Protein AF-A0A4S3JWS1-F1 (afdb_monomer_lite)

InterPro domains:
  IPR057081 PH domain, N-terminal, fungi [PF23074] (180-306)
  IPR057082 PH domain, C-terminal, fungi [PF23076] (308-347)

Foldseek 3Di:
DPLLVLLVLLQVLLVLLVVLLPLPVVCNVVSVLSSVLSNLLSVLSVLVVVLCPDPVLVVLCVVCVVVVVVLSVVSVVLSVLSVVLSVVCVPPPDDDSVSSVVSVVVQQVVVCVVPVDGPSVVSVVSSVSSVVSSCSSPPPPPPPDDFDPDVLLVLVVDDDDFQFFPQDDDFWDFPADFDPCVVVVCVVVQKDWRDKDDGDPPWRWIKIWIAHPVQLWIKIWIWGDDPPDHTTIHMDTLLQWAWADDRQWIFTWGDDPPDPDTHTGIIGGDGGPSVVVSVLVSSVVSQCRRRVDHHDPRDRPDHPQKDWPDWDWDADPNFIWIWTWIAHNRRRDIDIDIDGCDDPNVD

Structure (mmCIF, N/CA/C/O backbone):
data_AF-A0A4S3JWS1-F1
#
_entry.id   AF-A0A4S3JWS1-F1
#
loop_
_atom_site.group_PDB
_atom_site.id
_atom_site.type_symbol
_atom_site.label_atom_id
_atom_site.label_alt_id
_atom_site.label_comp_id
_atom_site.label_asym_id
_atom_site.label_entity_id
_atom_site.label_seq_id
_atom_site.pdbx_PDB_ins_code
_atom_site.Cartn_x
_atom_site.Cartn_y
_atom_site.Cartn_z
_atom_site.occupancy
_atom_site.B_iso_or_equiv
_atom_site.auth_seq_id
_atom_site.auth_comp_id
_atom_site.auth_asym_id
_atom_site.auth_atom_id
_atom_site.pdbx_PDB_model_num
ATOM 1 N N . MET A 1 1 ? -22.973 10.221 -0.560 1.00 61.53 1 MET A N 1
ATOM 2 C CA . MET A 1 1 ? -22.393 9.531 0.609 1.00 61.53 1 MET A CA 1
ATOM 3 C C . MET A 1 1 ? -23.238 9.886 1.829 1.00 61.53 1 MET A C 1
ATOM 5 O O . MET A 1 1 ? -23.613 11.044 1.936 1.00 61.53 1 MET A O 1
ATOM 9 N N . ALA A 1 2 ? -23.608 8.934 2.691 1.00 84.31 2 ALA A N 1
ATOM 10 C CA . ALA A 1 2 ? -24.549 9.166 3.803 1.00 84.31 2 ALA A CA 1
ATOM 11 C C . ALA A 1 2 ? -23.843 9.567 5.122 1.00 84.31 2 ALA A C 1
ATOM 13 O O . ALA A 1 2 ? -24.044 8.938 6.162 1.00 84.31 2 ALA A O 1
ATOM 14 N N . LEU A 1 3 ? -22.972 10.585 5.073 1.00 90.31 3 LEU A N 1
ATOM 15 C CA . LEU A 1 3 ? -22.238 11.063 6.258 1.00 90.31 3 LEU A CA 1
ATOM 16 C C . LEU A 1 3 ? -23.181 11.688 7.294 1.00 90.31 3 LEU A C 1
ATOM 18 O O . LEU A 1 3 ? -23.024 11.425 8.484 1.00 90.31 3 LEU A O 1
ATOM 22 N N . ARG A 1 4 ? -24.224 12.400 6.841 1.00 92.88 4 ARG A N 1
ATOM 23 C CA . ARG A 1 4 ? -25.262 12.961 7.716 1.00 92.88 4 ARG A CA 1
ATOM 24 C C . ARG A 1 4 ? -25.944 11.925 8.584 1.00 92.88 4 ARG A C 1
ATOM 26 O O . ARG A 1 4 ? -26.015 12.087 9.789 1.00 92.88 4 ARG A O 1
ATOM 33 N N . THR A 1 5 ? -26.376 10.829 7.965 1.00 94.31 5 THR A N 1
ATOM 34 C CA . THR A 1 5 ? -27.031 9.720 8.664 1.00 94.31 5 THR A CA 1
ATOM 35 C C . THR A 1 5 ? -26.118 9.137 9.738 1.00 94.31 5 THR A C 1
ATOM 37 O O . THR A 1 5 ? -26.575 8.803 10.820 1.00 94.31 5 THR A O 1
ATOM 40 N N . SER A 1 6 ? -24.814 9.053 9.467 1.00 95.56 6 SER A N 1
ATOM 41 C CA . SER A 1 6 ? -23.848 8.549 10.453 1.00 95.56 6 SER A CA 1
ATOM 42 C C . SER A 1 6 ? -23.649 9.529 11.612 1.00 95.56 6 SER A C 1
ATOM 44 O O . SER A 1 6 ? -23.470 9.101 12.748 1.00 95.56 6 SER A O 1
ATOM 46 N N . ALA A 1 7 ? -23.709 10.834 11.334 1.00 97.00 7 ALA A N 1
ATOM 47 C CA . ALA A 1 7 ? -23.665 11.871 12.357 1.00 97.00 7 ALA A CA 1
ATOM 48 C C . ALA A 1 7 ? -24.915 11.841 13.248 1.00 97.00 7 ALA A C 1
ATOM 50 O O . ALA A 1 7 ? -24.788 11.870 14.468 1.00 97.00 7 ALA A O 1
ATOM 51 N N . ASP A 1 8 ? -26.098 11.721 12.642 1.00 96.94 8 ASP A N 1
ATOM 52 C CA . ASP A 1 8 ? -27.374 11.638 13.356 1.00 96.94 8 ASP A CA 1
ATOM 53 C C . ASP A 1 8 ? -27.413 10.381 14.251 1.00 96.94 8 ASP A C 1
ATOM 55 O O . ASP A 1 8 ? -27.703 10.482 15.440 1.00 96.94 8 ASP A O 1
ATOM 59 N N . ASN A 1 9 ? -26.966 9.223 13.744 1.00 97.38 9 ASN A N 1
ATOM 60 C CA . ASN A 1 9 ? -26.853 7.999 14.546 1.00 97.38 9 ASN A CA 1
ATOM 61 C C . ASN A 1 9 ? -25.912 8.166 15.756 1.00 97.38 9 ASN A C 1
ATOM 63 O O . ASN A 1 9 ? -26.180 7.633 16.832 1.00 97.38 9 ASN A O 1
ATOM 67 N N . ALA A 1 10 ? -24.796 8.890 15.605 1.00 98.12 10 ALA A N 1
ATOM 68 C CA . ALA A 1 10 ? -23.884 9.151 16.719 1.00 98.12 10 ALA A CA 1
ATOM 69 C C . ALA A 1 10 ? -24.535 10.044 17.795 1.00 98.12 10 ALA A C 1
ATOM 71 O O . ALA A 1 10 ? -24.293 9.840 18.987 1.00 98.12 10 ALA A O 1
ATOM 72 N N . GLU A 1 11 ? -25.377 11.003 17.397 1.00 98.19 11 GLU A N 1
ATOM 73 C CA . GLU A 1 11 ? -26.155 11.841 18.323 1.00 98.19 11 GLU A CA 1
ATOM 74 C C . GLU A 1 11 ? -27.220 11.033 19.066 1.00 98.19 11 GLU A C 1
ATOM 76 O O . GLU A 1 11 ? -27.357 11.189 20.281 1.00 98.19 11 GLU A O 1
ATOM 81 N N . ASP A 1 12 ? -27.907 10.122 18.376 1.00 97.44 12 ASP A N 1
ATOM 82 C CA . ASP A 1 12 ? -28.904 9.239 18.986 1.00 97.44 12 ASP A CA 1
ATOM 83 C C . ASP A 1 12 ? -28.273 8.334 20.057 1.00 97.44 12 ASP A C 1
ATOM 85 O O . ASP A 1 12 ? -28.779 8.234 21.179 1.00 97.44 12 ASP A O 1
ATOM 89 N N . VAL A 1 13 ? -27.105 7.745 19.772 1.00 98.00 13 VAL A N 1
ATOM 90 C CA . VAL A 1 13 ? -26.363 6.945 20.761 1.00 98.00 13 VAL A CA 1
ATOM 91 C C . VAL A 1 13 ? -25.879 7.807 21.935 1.00 98.00 13 VAL A C 1
ATOM 93 O O . VAL A 1 13 ? -25.951 7.379 23.090 1.00 98.00 13 VAL A O 1
ATOM 96 N N . ALA A 1 14 ? -25.443 9.048 21.689 1.00 98.00 14 ALA A N 1
ATOM 97 C CA . ALA A 1 14 ? -25.060 9.981 22.752 1.00 98.00 14 ALA A CA 1
ATOM 98 C C . ALA A 1 14 ? -26.252 10.352 23.660 1.00 98.00 14 ALA A C 1
ATOM 100 O O . ALA A 1 14 ? -26.106 10.470 24.885 1.00 98.00 14 ALA A O 1
ATOM 101 N N . ALA A 1 15 ? -27.446 10.503 23.082 1.00 96.25 15 ALA A N 1
ATOM 102 C CA . ALA A 1 15 ? -28.683 10.696 23.831 1.00 96.25 15 ALA A CA 1
ATOM 103 C C . ALA A 1 15 ? -29.034 9.451 24.666 1.00 96.25 15 ALA A C 1
ATOM 105 O O . ALA A 1 15 ? -29.357 9.588 25.849 1.00 96.25 15 ALA A O 1
ATOM 106 N N . GLY A 1 16 ? -28.866 8.247 24.108 1.00 94.94 16 GLY A N 1
ATOM 107 C CA . GLY A 1 16 ? -29.012 6.980 24.835 1.00 94.94 16 GLY A CA 1
ATOM 108 C C . GLY A 1 16 ? -28.101 6.899 26.064 1.00 94.94 16 GLY A C 1
ATOM 109 O O . GLY A 1 16 ? -28.574 6.676 27.181 1.00 94.94 16 GLY A O 1
ATOM 110 N N . PHE A 1 17 ? -26.810 7.214 25.906 1.00 96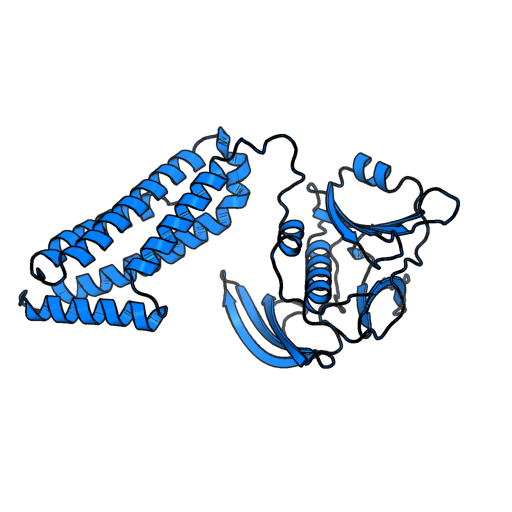.88 17 PHE A N 1
ATOM 111 C CA . PHE A 1 17 ? -25.872 7.273 27.033 1.00 96.88 17 PHE A CA 1
ATOM 112 C C . PHE A 1 17 ? -26.254 8.314 28.090 1.00 96.88 17 PHE A C 1
ATOM 114 O O . PHE A 1 17 ? -25.992 8.105 29.275 1.00 96.88 17 PHE A O 1
ATOM 121 N N . THR A 1 18 ? -26.886 9.424 27.699 1.00 94.44 18 THR A N 1
ATOM 122 C CA . THR A 1 18 ? -27.344 10.447 28.652 1.00 94.44 18 THR A CA 1
ATOM 123 C C . THR A 1 18 ? -28.390 9.875 29.608 1.00 94.44 18 THR A C 1
ATOM 125 O O . THR A 1 18 ? -28.298 10.103 30.814 1.00 94.44 18 THR A O 1
ATOM 128 N N . ILE A 1 19 ? -29.332 9.083 29.089 1.00 91.69 19 ILE A N 1
ATOM 129 C CA . ILE A 1 19 ? -30.350 8.390 29.890 1.00 91.69 19 ILE A CA 1
ATOM 130 C C . ILE A 1 19 ? -29.701 7.271 30.717 1.00 91.69 19 ILE A C 1
ATOM 132 O O . ILE A 1 19 ? -29.974 7.135 31.910 1.00 91.69 19 ILE A O 1
ATOM 136 N N . PHE A 1 20 ? -28.795 6.505 30.105 1.00 91.62 20 PHE A N 1
ATOM 137 C CA . PHE A 1 20 ? -28.094 5.386 30.741 1.00 91.62 20 PHE A CA 1
ATOM 138 C C . PHE A 1 20 ? -27.198 5.808 31.920 1.00 91.62 20 PHE A C 1
ATOM 140 O O . PHE A 1 20 ? -26.987 5.038 32.857 1.00 91.62 20 PHE A O 1
ATOM 147 N N . ARG A 1 21 ? -26.686 7.044 31.900 1.00 94.19 21 ARG A N 1
ATOM 148 C CA . ARG A 1 21 ? -25.806 7.598 32.938 1.00 94.19 21 ARG A CA 1
ATOM 149 C C . ARG A 1 21 ? -26.500 7.808 34.284 1.00 94.19 21 ARG A C 1
ATOM 151 O O . ARG A 1 21 ? -25.868 7.610 35.318 1.00 94.19 21 ARG A O 1
ATOM 158 N N . GLU A 1 22 ? -27.761 8.242 34.282 1.00 90.31 22 GLU A N 1
ATOM 159 C CA . GLU A 1 22 ? -28.505 8.634 35.493 1.00 90.31 22 GLU A CA 1
ATOM 160 C C . GLU A 1 22 ? -28.475 7.572 36.620 1.00 90.31 22 GLU A C 1
ATOM 162 O O . GLU A 1 22 ? -28.159 7.922 37.760 1.00 90.31 22 GLU A O 1
ATOM 167 N N . PRO A 1 23 ? -28.721 6.272 36.357 1.00 90.94 23 PRO A N 1
ATOM 168 C CA . PRO A 1 23 ? -28.653 5.233 37.390 1.00 90.94 23 PRO A CA 1
ATOM 169 C C . PRO A 1 23 ? -27.230 4.814 37.811 1.00 90.94 23 PRO A C 1
ATOM 171 O O . PRO A 1 23 ? -27.101 4.004 38.733 1.00 90.94 23 PRO A O 1
ATOM 174 N N . LEU A 1 24 ? -26.168 5.338 37.182 1.00 92.81 24 LEU A N 1
ATOM 175 C CA . LEU A 1 24 ? -24.774 4.901 37.363 1.00 92.81 24 LEU A CA 1
ATOM 176 C C . LEU A 1 24 ? -23.830 6.051 37.775 1.00 92.81 24 LEU A C 1
ATOM 178 O O . LEU A 1 24 ? -22.886 6.374 37.045 1.00 92.81 24 LEU A O 1
ATOM 182 N N . PRO A 1 25 ? -24.014 6.669 38.960 1.00 92.56 25 PRO A N 1
ATOM 183 C CA . PRO A 1 25 ? -23.176 7.786 39.402 1.00 92.56 25 PRO A CA 1
ATOM 184 C C . PRO A 1 25 ? -21.688 7.418 39.522 1.00 92.56 25 PRO A C 1
ATOM 186 O O . PRO A 1 25 ? -20.829 8.264 39.283 1.00 92.56 25 PRO A O 1
ATOM 189 N N . GLU A 1 26 ? -21.366 6.158 39.832 1.00 93.94 26 GLU A N 1
ATOM 190 C CA . GLU A 1 26 ? -19.991 5.641 39.877 1.00 93.94 26 GLU A CA 1
ATOM 191 C C . GLU A 1 26 ? -19.259 5.674 38.524 1.00 93.94 26 GLU A C 1
ATOM 193 O O . GLU A 1 26 ? -18.031 5.739 38.504 1.00 93.94 26 GLU A O 1
ATOM 198 N N . HIS A 1 27 ? -19.992 5.673 37.407 1.00 95.38 27 HIS A N 1
ATOM 199 C CA . HIS A 1 27 ? -19.443 5.690 36.046 1.00 95.38 27 HIS A CA 1
ATOM 200 C C . HIS A 1 27 ? -19.753 6.996 35.302 1.00 95.38 27 HIS A C 1
ATOM 202 O O . HIS A 1 27 ? -19.422 7.140 34.126 1.00 95.38 27 HIS A O 1
ATOM 208 N N . ALA A 1 28 ? -20.351 7.982 35.981 1.00 93.38 28 ALA A N 1
ATOM 209 C CA . ALA A 1 28 ? -20.867 9.193 35.351 1.00 93.38 28 ALA A CA 1
ATOM 210 C C . ALA A 1 28 ? -19.807 9.972 34.558 1.00 93.38 28 ALA A C 1
ATOM 212 O O . ALA A 1 28 ? -20.106 10.478 33.476 1.00 93.38 28 ALA A O 1
ATOM 213 N N . THR A 1 29 ? -18.573 10.052 35.062 1.00 95.19 29 THR A N 1
ATOM 214 C CA . THR A 1 29 ? -17.463 10.735 34.377 1.00 95.19 29 THR A CA 1
ATOM 215 C C . THR A 1 29 ? -17.075 10.029 33.081 1.00 95.19 29 THR A C 1
ATOM 217 O O . THR A 1 29 ? -16.917 10.685 32.055 1.00 95.19 29 THR A O 1
ATOM 220 N N . GLU A 1 30 ? -16.956 8.700 33.113 1.00 95.88 30 GLU A N 1
ATOM 221 C CA . GLU A 1 30 ? -16.572 7.894 31.950 1.00 95.88 30 GLU A CA 1
ATOM 222 C C . GLU A 1 30 ? -17.652 7.955 30.866 1.00 95.88 30 GLU A C 1
ATOM 224 O O . GLU A 1 30 ? -17.356 8.289 29.720 1.00 95.88 30 GLU A O 1
ATOM 229 N N . ILE A 1 31 ? -18.918 7.765 31.251 1.00 97.25 31 ILE A N 1
ATOM 230 C CA . ILE A 1 31 ? -20.062 7.859 30.334 1.00 97.25 31 ILE A CA 1
ATOM 231 C C . ILE A 1 31 ? -20.179 9.274 29.748 1.00 97.25 31 ILE A C 1
ATOM 233 O O . ILE A 1 31 ? -20.429 9.433 28.557 1.00 97.25 31 ILE A O 1
ATOM 237 N N . THR A 1 32 ? -19.935 10.322 30.543 1.00 97.81 32 THR A N 1
ATOM 238 C CA . THR A 1 32 ? -19.931 11.708 30.035 1.00 97.81 32 THR A CA 1
ATOM 239 C C . THR A 1 32 ? -18.815 11.942 29.013 1.00 97.81 32 THR A C 1
ATOM 241 O O . THR A 1 32 ? -19.029 12.671 28.045 1.00 97.81 32 THR A O 1
ATOM 244 N N . GLY A 1 33 ? -17.654 11.301 29.183 1.00 97.50 33 GLY A N 1
ATOM 245 C CA . GLY A 1 33 ? -16.586 11.306 28.182 1.00 97.50 33 GLY A CA 1
ATOM 246 C C . GLY A 1 33 ? -17.028 10.682 26.856 1.00 97.50 33 GLY A C 1
ATOM 247 O O . GLY A 1 33 ? -16.834 11.288 25.807 1.00 97.50 33 GLY A O 1
ATOM 248 N N . LEU A 1 34 ? -17.704 9.528 26.904 1.00 98.12 34 LEU A N 1
ATOM 249 C CA . LEU A 1 34 ? -18.250 8.874 25.706 1.00 98.12 34 LEU A CA 1
ATOM 250 C C . LEU A 1 34 ? -19.287 9.749 24.987 1.00 98.12 34 LEU A C 1
ATOM 252 O O . LEU A 1 34 ? -19.231 9.890 23.768 1.00 98.12 34 LEU A O 1
ATOM 256 N N . ILE A 1 35 ? -20.193 10.385 25.739 1.00 98.31 35 ILE A N 1
ATOM 257 C CA . ILE A 1 35 ? -21.192 11.321 25.195 1.00 98.31 35 ILE A CA 1
ATOM 258 C C . ILE A 1 35 ? -20.501 12.472 24.450 1.00 98.31 35 ILE A C 1
ATOM 260 O O . ILE A 1 35 ? -20.870 12.790 23.319 1.00 98.31 35 ILE A O 1
ATOM 264 N N . ALA A 1 36 ? -19.492 13.095 25.066 1.00 97.88 36 ALA A N 1
ATOM 265 C CA . ALA A 1 36 ? -18.753 14.194 24.449 1.00 97.88 36 ALA A CA 1
ATOM 266 C C . ALA A 1 36 ? -18.036 13.752 23.163 1.00 97.88 36 ALA A C 1
ATOM 268 O O . ALA A 1 36 ? -18.049 14.475 22.163 1.00 97.88 36 ALA A O 1
ATOM 269 N N . ASP A 1 37 ? -17.457 12.553 23.170 1.00 97.88 37 ASP A N 1
ATOM 270 C CA . ASP A 1 37 ? -16.755 11.998 22.019 1.00 97.88 37 ASP A CA 1
ATOM 271 C C . ASP A 1 37 ? -17.699 11.713 20.847 1.00 97.88 37 ASP A C 1
ATOM 273 O O . ASP A 1 37 ? -17.373 12.068 19.714 1.00 97.88 37 ASP A O 1
ATOM 277 N N . LEU A 1 38 ? -18.890 11.169 21.107 1.00 98.50 38 LEU A N 1
ATOM 278 C CA . LEU A 1 38 ? -19.913 10.930 20.085 1.00 98.50 38 LEU A CA 1
ATOM 279 C C . LEU A 1 38 ? -20.425 12.232 19.450 1.00 98.50 38 LEU A C 1
ATOM 281 O O . LEU A 1 38 ? -20.504 12.326 18.225 1.00 98.50 38 LEU A O 1
ATOM 285 N N . TYR A 1 39 ? -20.688 13.275 20.246 1.00 98.31 39 TYR A N 1
ATOM 286 C CA . TYR A 1 39 ? -21.053 14.590 19.699 1.00 98.31 39 TYR A CA 1
ATOM 287 C C . TYR A 1 39 ? -19.911 15.231 18.900 1.00 98.31 39 TYR A C 1
ATOM 289 O O . TYR A 1 39 ? -20.153 15.887 17.881 1.00 98.31 39 TYR A O 1
ATOM 297 N N . SER A 1 40 ? -18.660 15.027 19.325 1.00 97.81 40 SER A N 1
ATOM 298 C CA . SER A 1 40 ? -17.493 15.465 18.557 1.00 97.81 40 SER A CA 1
ATOM 299 C C . SER A 1 40 ? -17.415 14.743 17.210 1.00 97.81 40 SER A C 1
ATOM 301 O O . SER A 1 40 ? -17.183 15.399 16.197 1.00 97.81 40 SER A O 1
ATOM 303 N N . ILE A 1 41 ? -17.644 13.427 17.182 1.00 98.12 41 ILE A N 1
ATOM 304 C CA . ILE A 1 41 ? -17.683 12.621 15.953 1.00 98.12 41 ILE A CA 1
ATOM 305 C C . ILE A 1 41 ? -18.799 13.107 15.023 1.00 98.12 41 ILE A C 1
ATOM 307 O O . ILE A 1 41 ? -18.528 13.372 13.852 1.00 98.12 41 ILE A O 1
ATOM 311 N N . SER A 1 42 ? -20.021 13.304 15.537 1.00 98.12 42 SER A N 1
ATOM 312 C CA . SER A 1 42 ? -21.135 13.874 14.762 1.00 98.12 42 SER A CA 1
ATOM 313 C C . SER A 1 42 ? -20.752 15.215 14.131 1.00 98.12 42 SER A C 1
ATOM 315 O O . SER A 1 42 ? -20.937 15.435 12.932 1.00 98.12 42 SER A O 1
ATOM 317 N N . THR A 1 43 ? -20.141 16.101 14.921 1.00 97.75 43 THR A N 1
ATOM 318 C CA . THR A 1 43 ? -19.711 17.420 14.446 1.00 97.75 43 THR A CA 1
ATOM 319 C C . THR A 1 43 ? -18.682 17.306 13.317 1.00 97.75 43 THR A C 1
ATOM 321 O O . THR A 1 43 ? -18.807 18.009 12.314 1.00 97.75 43 THR A O 1
ATOM 324 N N . SER A 1 44 ? -17.686 16.423 13.444 1.00 96.69 44 SER A N 1
ATOM 325 C CA . SER A 1 44 ? -16.688 16.191 12.391 1.00 96.69 44 SER A CA 1
ATOM 326 C C . SER A 1 44 ? -17.312 15.592 11.125 1.00 96.69 44 SER A C 1
ATOM 328 O O . SER A 1 44 ? -17.009 16.045 10.025 1.00 96.69 44 SER A O 1
ATOM 330 N N . LEU A 1 45 ? -18.248 14.646 11.251 1.00 97.00 45 LEU A N 1
ATOM 331 C CA . LEU A 1 45 ? -18.959 14.061 10.107 1.00 97.00 45 LEU A CA 1
ATOM 332 C C . LEU A 1 45 ? -19.800 15.095 9.345 1.00 97.00 45 LEU A C 1
ATOM 334 O O . LEU A 1 45 ? -19.760 15.121 8.115 1.00 97.00 45 LEU A O 1
ATOM 338 N N . LYS A 1 46 ? -20.510 15.981 10.057 1.00 95.69 46 LYS A N 1
ATOM 339 C CA . LYS A 1 46 ? -21.279 17.085 9.451 1.00 95.69 46 LYS A CA 1
ATOM 340 C C . LYS A 1 46 ? -20.360 18.056 8.698 1.00 95.69 46 LYS A C 1
ATOM 342 O O . LYS A 1 46 ? -20.653 18.426 7.565 1.00 95.69 46 LYS A O 1
ATOM 347 N N . LYS A 1 47 ? -19.202 18.404 9.273 1.00 93.75 47 LYS A N 1
ATOM 348 C CA . LYS A 1 47 ? -18.191 19.233 8.589 1.00 93.75 47 LYS A CA 1
ATOM 349 C C . LYS A 1 47 ? -17.631 18.561 7.336 1.00 93.75 47 LYS A C 1
ATOM 351 O O . LYS A 1 47 ? -17.488 19.219 6.310 1.00 93.75 47 LYS A O 1
ATOM 356 N N . LEU A 1 48 ? -17.298 17.272 7.414 1.00 92.25 48 LEU A N 1
ATOM 357 C CA . LEU A 1 48 ? -16.803 16.509 6.268 1.00 92.25 48 LEU A CA 1
ATOM 358 C C . LEU A 1 48 ? -17.849 16.458 5.154 1.00 92.25 48 LEU A C 1
ATOM 360 O O . LEU A 1 48 ? -17.506 16.665 3.995 1.00 92.25 48 LEU A O 1
ATOM 364 N N . GLU A 1 49 ? -19.126 16.268 5.487 1.00 92.38 49 GLU A N 1
ATOM 365 C CA . GLU A 1 49 ? -20.212 16.337 4.509 1.00 92.38 49 GLU A CA 1
ATOM 366 C C . GLU A 1 49 ? -20.253 17.693 3.792 1.00 92.38 49 GLU A C 1
ATOM 368 O O . GLU A 1 49 ? -20.279 17.731 2.558 1.00 92.38 49 GLU A O 1
ATOM 373 N N . ASP A 1 50 ? -20.183 18.799 4.535 1.00 90.62 50 ASP A N 1
ATOM 374 C CA . ASP A 1 50 ? -20.132 20.143 3.955 1.00 90.62 50 ASP A CA 1
ATOM 375 C C . ASP A 1 50 ? -18.918 20.313 3.021 1.00 90.62 50 ASP A C 1
ATOM 377 O O . ASP A 1 50 ? -19.064 20.816 1.902 1.00 90.62 50 ASP A O 1
ATOM 381 N N . LEU A 1 51 ? -17.739 19.819 3.423 1.00 88.12 51 LEU A N 1
ATOM 382 C CA . LEU A 1 51 ? -16.521 19.842 2.602 1.00 88.12 51 LEU A CA 1
ATOM 383 C C . LEU A 1 51 ? -16.661 19.007 1.325 1.00 88.12 51 LEU A C 1
ATOM 385 O O . LEU A 1 51 ? -16.252 19.458 0.256 1.00 88.12 51 LEU A O 1
ATOM 389 N N . THR A 1 52 ? -17.261 17.815 1.404 1.00 85.69 52 THR A N 1
ATOM 390 C CA . THR A 1 52 ? -17.466 16.952 0.226 1.00 85.69 52 THR A CA 1
ATOM 391 C C . THR A 1 52 ? -18.451 17.551 -0.783 1.00 85.69 52 THR A C 1
ATOM 393 O O . THR A 1 52 ? -18.342 17.302 -1.988 1.00 85.69 52 THR A O 1
ATOM 396 N N . ASN A 1 53 ? -19.402 18.363 -0.312 1.00 85.19 53 ASN A N 1
ATOM 397 C CA . ASN A 1 53 ? -20.378 19.046 -1.157 1.00 85.19 53 ASN A CA 1
ATOM 398 C C . ASN A 1 53 ? -19.822 20.329 -1.795 1.00 85.19 53 ASN A C 1
ATOM 400 O O . ASN A 1 53 ? -20.315 20.762 -2.847 1.00 85.19 53 ASN A O 1
ATOM 404 N N . ASP A 1 54 ? -18.781 20.922 -1.209 1.00 82.00 54 ASP A N 1
ATOM 405 C CA . ASP A 1 54 ? -18.118 22.100 -1.752 1.00 82.00 54 ASP A CA 1
ATOM 406 C C . ASP A 1 54 ? -17.303 21.747 -3.011 1.00 82.00 54 ASP A C 1
ATOM 408 O O . ASP A 1 54 ? -16.469 20.839 -3.060 1.00 82.00 54 ASP A O 1
ATOM 412 N N . ARG A 1 55 ? -17.535 22.516 -4.081 1.00 74.88 55 ARG A N 1
ATOM 413 C CA . ARG A 1 55 ? -16.850 22.357 -5.371 1.00 74.88 55 ARG A CA 1
ATOM 414 C C . ARG A 1 55 ? -15.337 22.520 -5.254 1.00 74.88 55 ARG A C 1
ATOM 416 O O . ARG A 1 55 ? -14.618 21.958 -6.077 1.00 74.88 55 ARG A O 1
ATOM 423 N N . LYS A 1 56 ? -14.874 23.280 -4.264 1.00 72.19 56 LYS A N 1
ATOM 424 C CA . LYS A 1 56 ? -13.471 23.623 -4.031 1.00 72.19 56 LYS A CA 1
ATOM 425 C C . LYS A 1 56 ? -12.605 22.422 -3.626 1.00 72.19 56 LYS A C 1
ATOM 427 O O . LYS A 1 56 ? -11.425 22.406 -3.965 1.00 72.19 56 LYS A O 1
ATOM 432 N N . TYR A 1 57 ? -13.190 21.418 -2.970 1.00 72.81 57 TYR A N 1
ATOM 433 C CA . TYR A 1 57 ? -12.470 20.267 -2.402 1.00 72.81 57 TYR A CA 1
ATOM 434 C C . TYR A 1 57 ? -12.709 18.956 -3.169 1.00 72.81 57 TYR A C 1
ATOM 436 O O . TYR A 1 57 ? -12.212 17.896 -2.794 1.00 72.81 57 TYR A O 1
ATOM 444 N N . ARG A 1 58 ? -13.417 19.017 -4.307 1.00 68.44 58 ARG A N 1
ATOM 445 C CA . ARG A 1 58 ? -13.744 17.844 -5.139 1.00 68.44 58 ARG A CA 1
ATOM 446 C C . ARG A 1 58 ? -12.536 17.077 -5.670 1.00 68.44 58 ARG A C 1
ATOM 448 O O . ARG A 1 58 ? -12.679 15.901 -5.976 1.00 68.44 58 ARG A O 1
ATOM 455 N N . HIS A 1 59 ? -11.385 17.728 -5.816 1.00 69.81 59 HIS A N 1
ATOM 456 C CA . HIS A 1 59 ? -10.180 17.066 -6.315 1.00 69.81 59 HIS A CA 1
ATOM 457 C C . HIS A 1 59 ? -9.605 16.077 -5.288 1.00 69.81 59 HIS A C 1
ATOM 459 O O . HIS A 1 59 ? -9.246 14.965 -5.658 1.00 69.81 59 HIS A O 1
ATOM 465 N N . ASN A 1 60 ? -9.636 16.431 -3.998 1.00 73.38 60 ASN A N 1
ATOM 466 C CA . ASN A 1 60 ? -9.161 15.568 -2.909 1.00 73.38 60 ASN A CA 1
ATOM 467 C C . ASN A 1 60 ? -10.215 14.526 -2.499 1.00 73.38 60 ASN A C 1
ATOM 469 O O . ASN A 1 60 ? -9.887 13.520 -1.876 1.00 73.38 60 ASN A O 1
ATOM 473 N N . LEU A 1 61 ? -11.482 14.726 -2.888 1.00 79.88 61 LEU A N 1
ATOM 474 C CA . LEU A 1 61 ? -12.571 13.800 -2.578 1.00 79.88 61 LEU A CA 1
ATOM 475 C C . LEU A 1 61 ? -12.321 12.390 -3.125 1.00 79.88 61 LEU A C 1
ATOM 477 O O . LEU A 1 61 ? -12.668 11.426 -2.457 1.00 79.88 61 LEU A O 1
ATOM 481 N N . ALA A 1 62 ? -11.725 12.257 -4.314 1.00 76.75 62 ALA A N 1
ATOM 482 C CA . ALA A 1 62 ? -11.434 10.943 -4.889 1.00 76.75 62 ALA A CA 1
ATOM 483 C C . ALA A 1 62 ? -10.432 10.150 -4.032 1.00 76.75 62 ALA A C 1
ATOM 485 O O . ALA A 1 62 ? -10.624 8.953 -3.835 1.00 76.75 62 ALA A O 1
ATOM 486 N N . ALA A 1 63 ? -9.418 10.828 -3.487 1.00 77.00 63 ALA A N 1
ATOM 487 C CA . ALA A 1 63 ? -8.420 10.228 -2.605 1.00 77.00 63 ALA A CA 1
ATOM 488 C C . ALA A 1 63 ? -8.995 9.905 -1.217 1.00 77.00 63 ALA A C 1
ATOM 490 O O . ALA A 1 63 ? -8.726 8.838 -0.684 1.00 77.00 63 ALA A O 1
ATOM 491 N N . ALA A 1 64 ? -9.835 10.786 -0.666 1.00 83.25 64 ALA A N 1
ATOM 492 C CA . ALA A 1 64 ? -10.446 10.597 0.651 1.00 83.25 64 ALA A CA 1
ATOM 493 C C . ALA A 1 64 ? -11.636 9.616 0.650 1.00 83.25 64 ALA A C 1
ATOM 495 O O . ALA A 1 64 ? -12.082 9.185 1.711 1.00 83.25 64 ALA A O 1
ATOM 496 N N . HIS A 1 65 ? -12.204 9.280 -0.515 1.00 84.38 65 HIS A N 1
ATOM 497 C CA . HIS A 1 65 ? -13.431 8.481 -0.600 1.00 84.38 65 HIS A CA 1
ATOM 498 C C . HIS A 1 65 ? -13.319 7.086 0.044 1.00 84.38 65 HIS A C 1
ATOM 500 O O . HIS A 1 65 ? -14.245 6.723 0.772 1.00 84.38 65 HIS A O 1
ATOM 506 N N . PRO A 1 66 ? -12.259 6.283 -0.193 1.00 83.44 66 PRO A N 1
ATOM 507 C CA . PRO A 1 66 ? -12.125 4.969 0.440 1.00 83.44 66 PRO A CA 1
ATOM 508 C C . PRO A 1 66 ? -12.080 5.073 1.967 1.00 83.44 66 PRO A C 1
ATOM 510 O O . PRO A 1 66 ? -12.808 4.362 2.656 1.00 83.44 66 PRO A O 1
ATOM 513 N N . ASP A 1 67 ? -11.314 6.031 2.484 1.00 87.12 67 ASP A N 1
ATOM 514 C CA . ASP A 1 67 ? -11.159 6.253 3.920 1.00 87.12 67 ASP A CA 1
ATOM 515 C C . ASP A 1 67 ? -12.458 6.757 4.571 1.00 87.12 67 ASP A C 1
ATOM 517 O O . ASP A 1 67 ? -12.820 6.333 5.671 1.00 87.12 67 ASP A O 1
ATOM 521 N N . LEU A 1 68 ? -13.222 7.603 3.869 1.00 90.38 68 LEU A N 1
ATOM 522 C CA . LEU A 1 68 ? -14.552 8.039 4.303 1.00 90.38 68 LEU A CA 1
ATOM 523 C C . LEU A 1 68 ? -15.549 6.872 4.382 1.00 90.38 68 LEU A C 1
ATOM 525 O O . LEU A 1 68 ? -16.352 6.809 5.315 1.00 90.38 68 LEU A O 1
ATOM 529 N N . GLU A 1 69 ? -15.518 5.941 3.428 1.00 90.44 69 GLU A N 1
ATOM 530 C CA . GLU A 1 69 ? -16.363 4.741 3.473 1.00 90.44 69 GLU A CA 1
ATOM 531 C C . GLU A 1 69 ? -15.927 3.774 4.582 1.00 90.44 69 GLU A C 1
ATOM 533 O O . GLU A 1 69 ? -16.789 3.215 5.272 1.00 90.44 69 GLU A O 1
ATOM 538 N N . LEU A 1 70 ? -14.617 3.631 4.804 1.00 89.00 70 LEU A N 1
ATOM 539 C CA . LEU A 1 70 ? -14.046 2.812 5.872 1.00 89.00 70 LEU A CA 1
ATOM 540 C C . LEU A 1 70 ? -14.514 3.295 7.248 1.00 89.00 70 LEU A C 1
ATOM 542 O O . LEU A 1 70 ? -15.098 2.521 8.012 1.00 89.00 70 LEU A O 1
ATOM 546 N N . VAL A 1 71 ? -14.323 4.585 7.554 1.00 92.62 71 VAL A N 1
ATOM 547 C CA . VAL A 1 71 ? -14.733 5.139 8.853 1.00 92.62 71 VAL A CA 1
ATOM 548 C C . VAL A 1 71 ? -16.245 5.097 9.027 1.00 92.62 71 VAL A C 1
ATOM 550 O O . VAL A 1 71 ? -16.713 4.763 10.112 1.00 92.62 71 VAL A O 1
ATOM 553 N N . ARG A 1 72 ? -17.025 5.351 7.965 1.00 93.62 72 ARG A N 1
ATOM 554 C CA . ARG A 1 72 ? -18.490 5.264 8.027 1.00 93.62 72 ARG A CA 1
ATOM 555 C C . ARG A 1 72 ? -18.946 3.860 8.406 1.00 93.62 72 ARG A C 1
ATOM 557 O O . ARG A 1 72 ? -19.823 3.699 9.250 1.00 93.62 72 ARG A O 1
ATOM 564 N N . THR A 1 73 ? -18.364 2.856 7.764 1.00 92.44 73 THR A N 1
ATOM 565 C CA . THR A 1 73 ? -18.741 1.455 7.952 1.00 92.44 73 THR A CA 1
ATOM 566 C C . THR A 1 73 ? -18.319 0.961 9.333 1.00 92.44 73 THR A C 1
ATOM 568 O O . THR A 1 73 ? -19.138 0.402 10.055 1.00 92.44 73 THR A O 1
ATOM 571 N N . SER A 1 74 ? -17.082 1.246 9.747 1.00 94.06 74 SER A N 1
ATOM 572 C CA . SER A 1 74 ? -16.582 0.867 11.072 1.00 94.06 74 SER A CA 1
ATOM 573 C C . SER A 1 74 ? -17.347 1.555 12.209 1.00 94.06 74 SER A C 1
ATOM 575 O O . SER A 1 74 ? -17.731 0.898 13.178 1.00 94.06 74 SER A O 1
ATOM 577 N N . LEU A 1 75 ? -17.623 2.859 12.078 1.00 96.81 75 LEU A N 1
ATOM 578 C CA . LEU A 1 75 ? -18.408 3.597 13.067 1.00 96.81 75 LEU A CA 1
ATOM 579 C C . LEU A 1 75 ? -19.825 3.035 13.167 1.00 96.81 75 LEU A C 1
ATOM 581 O O . LEU A 1 75 ? -20.321 2.864 14.275 1.00 96.81 75 LEU A O 1
ATOM 585 N N . LYS A 1 76 ? -20.458 2.718 12.031 1.00 95.75 76 LYS A N 1
ATOM 586 C CA . LYS A 1 76 ? -21.798 2.129 12.009 1.00 95.75 76 LYS A CA 1
ATOM 587 C C . LYS A 1 76 ? -21.865 0.862 12.867 1.00 95.75 76 LYS A C 1
ATOM 589 O O . LYS A 1 76 ? -22.738 0.803 13.722 1.00 95.75 76 LYS A O 1
ATOM 594 N N . TYR A 1 77 ? -20.942 -0.085 12.680 1.00 94.44 77 TYR A N 1
ATOM 595 C CA . TYR A 1 77 ? -20.910 -1.313 13.483 1.00 94.44 77 TYR A CA 1
ATOM 596 C C . TYR A 1 77 ? -20.794 -1.014 14.979 1.00 94.44 77 TYR A C 1
ATOM 598 O O . TYR A 1 77 ? -21.613 -1.478 15.757 1.00 94.44 77 TYR A O 1
ATOM 606 N N . THR A 1 78 ? -19.873 -0.125 15.365 1.00 96.19 78 THR A N 1
ATOM 607 C CA . THR A 1 78 ? -19.712 0.255 16.779 1.00 96.19 78 THR A CA 1
ATOM 608 C C . THR A 1 78 ? -20.978 0.886 17.367 1.00 96.19 78 THR A C 1
ATOM 610 O O . THR A 1 78 ? -21.293 0.652 18.531 1.00 96.19 78 THR A O 1
ATOM 613 N N . LEU A 1 79 ? -21.697 1.713 16.601 1.00 97.56 79 LEU A N 1
ATOM 614 C CA . LEU A 1 79 ? -22.948 2.317 17.065 1.00 97.56 79 LEU A CA 1
ATOM 615 C C . LEU A 1 79 ? -24.074 1.280 17.169 1.00 97.56 79 LEU A C 1
ATOM 617 O O . LEU A 1 79 ? -24.822 1.326 18.141 1.00 97.56 79 LEU A O 1
ATOM 621 N N . GLU A 1 80 ? -24.181 0.357 16.209 1.00 95.00 80 GLU A N 1
ATOM 622 C CA . GLU A 1 80 ? -25.147 -0.751 16.245 1.00 95.00 80 GLU A CA 1
ATOM 623 C C . GLU A 1 80 ? -24.898 -1.658 17.460 1.00 95.00 80 GLU A C 1
ATOM 625 O O . GLU A 1 80 ? -25.833 -1.893 18.220 1.00 95.00 80 GLU A O 1
ATOM 630 N N . ASP A 1 81 ? -23.642 -2.028 17.738 1.00 94.81 81 ASP A N 1
ATOM 631 C CA . ASP A 1 81 ? -23.286 -2.823 18.921 1.00 94.81 81 ASP A CA 1
ATOM 632 C C . ASP A 1 81 ? -23.750 -2.142 20.221 1.00 94.81 81 ASP A C 1
ATOM 634 O O . ASP A 1 81 ? -24.309 -2.783 21.107 1.00 94.81 81 ASP A O 1
ATOM 638 N N . ILE A 1 82 ? -23.561 -0.821 20.347 1.00 96.25 82 ILE A N 1
ATOM 639 C CA . ILE A 1 82 ? -24.015 -0.064 21.528 1.00 96.25 82 ILE A CA 1
ATOM 640 C C . ILE A 1 82 ? -25.544 -0.063 21.633 1.00 96.25 82 ILE A C 1
ATOM 642 O O . ILE A 1 82 ? -26.086 -0.204 22.732 1.00 96.25 82 ILE A O 1
ATOM 646 N N . VAL A 1 83 ? -26.238 0.129 20.509 1.00 94.38 83 VAL A N 1
ATOM 647 C CA . VAL A 1 83 ? -27.705 0.138 20.468 1.00 94.38 83 VAL A CA 1
ATOM 648 C C . VAL A 1 83 ? -28.266 -1.220 20.877 1.00 94.38 83 VAL A C 1
ATOM 650 O O . VAL A 1 83 ? -29.240 -1.242 21.626 1.00 94.38 83 VAL A O 1
ATOM 653 N N . ASP A 1 84 ? -27.636 -2.325 20.483 1.00 92.69 84 ASP A N 1
ATOM 654 C CA . ASP A 1 84 ? -28.060 -3.672 20.876 1.00 92.69 84 ASP A CA 1
ATOM 655 C C . ASP A 1 84 ? -28.017 -3.853 22.406 1.00 92.69 84 ASP A C 1
ATOM 657 O O . ASP A 1 84 ? -28.992 -4.315 23.005 1.00 92.69 84 ASP A O 1
ATOM 661 N N . PHE A 1 85 ? -26.962 -3.367 23.079 1.00 92.31 85 PHE A N 1
ATOM 662 C CA . PHE A 1 85 ? -26.913 -3.357 24.552 1.00 92.31 85 PHE A CA 1
ATOM 663 C C . PHE A 1 85 ? -28.025 -2.507 25.181 1.00 92.31 85 PHE A C 1
ATOM 665 O O . PHE A 1 85 ? -28.526 -2.842 26.258 1.00 92.31 85 PHE A O 1
ATOM 672 N N . PHE A 1 86 ? -28.410 -1.395 24.550 1.00 89.94 86 PHE A N 1
ATOM 673 C CA . PHE A 1 86 ? -29.516 -0.568 25.036 1.00 89.94 86 PHE A CA 1
ATOM 674 C C . PHE A 1 86 ? -30.888 -1.201 24.774 1.00 89.94 86 PHE A C 1
ATOM 676 O O . PHE A 1 86 ? -31.757 -1.105 25.638 1.00 89.94 86 PHE A O 1
ATOM 683 N N . GLY A 1 87 ? -31.083 -1.887 23.647 1.00 84.38 87 GLY A N 1
ATOM 684 C CA . GLY A 1 87 ? -32.318 -2.615 23.342 1.00 84.38 87 GLY A CA 1
ATOM 685 C C . GLY A 1 87 ? -32.591 -3.736 24.349 1.00 84.38 87 GLY A C 1
ATOM 686 O O . GLY A 1 87 ? -33.695 -3.838 24.888 1.00 84.38 87 GLY A O 1
ATOM 687 N N . ASP A 1 88 ? -31.553 -4.493 24.709 1.00 79.62 88 ASP A N 1
ATOM 688 C CA . ASP A 1 88 ? -31.620 -5.562 25.714 1.00 79.62 88 ASP A CA 1
ATOM 689 C C . ASP A 1 88 ? -32.059 -5.071 27.110 1.00 79.62 88 ASP A C 1
ATOM 691 O O . ASP A 1 88 ? -32.617 -5.840 27.905 1.00 79.62 88 ASP A O 1
ATOM 695 N N . LEU A 1 89 ? -31.821 -3.793 27.434 1.00 79.19 89 LEU A N 1
ATOM 696 C CA . LEU A 1 89 ? -32.275 -3.175 28.685 1.00 79.19 89 LEU A CA 1
ATOM 697 C C . LEU A 1 89 ? -33.782 -2.924 28.696 1.00 79.19 89 LEU A C 1
ATOM 699 O O . LEU A 1 89 ? -34.412 -3.095 29.741 1.00 79.19 89 LEU A O 1
ATOM 703 N N . GLU A 1 90 ? -34.358 -2.504 27.569 1.00 70.00 90 GLU A N 1
ATOM 704 C CA . GLU A 1 90 ? -35.779 -2.156 27.474 1.00 70.00 90 GLU A CA 1
ATOM 705 C C . GLU A 1 90 ? -36.683 -3.397 27.558 1.00 70.00 90 GLU A C 1
ATOM 707 O O . GLU A 1 90 ? -37.786 -3.331 28.109 1.00 70.00 90 GLU A O 1
ATOM 712 N N . GLU A 1 91 ? -36.205 -4.555 27.090 1.00 68.12 91 GLU A N 1
ATOM 713 C CA . GLU A 1 91 ? -36.954 -5.818 27.130 1.00 68.12 91 GLU A CA 1
ATOM 714 C C . GLU A 1 91 ? -37.019 -6.457 28.533 1.00 68.12 91 GLU A C 1
ATOM 716 O O . GLU A 1 91 ? -37.962 -7.190 28.866 1.00 68.12 91 GLU A O 1
ATOM 721 N N . ARG A 1 92 ? -36.044 -6.171 29.407 1.00 66.81 92 ARG A N 1
ATOM 722 C CA . ARG A 1 92 ? -35.970 -6.739 30.763 1.00 66.81 92 ARG A CA 1
ATOM 723 C C . ARG A 1 92 ? -36.866 -5.936 31.720 1.00 66.81 92 ARG A C 1
ATOM 725 O O . ARG A 1 92 ? -36.569 -4.805 32.082 1.00 66.81 92 ARG A O 1
ATOM 732 N N . ARG A 1 93 ? -37.984 -6.530 32.171 1.00 52.47 93 ARG A N 1
ATOM 733 C CA . ARG A 1 93 ? -38.974 -5.919 33.095 1.00 52.47 93 ARG A CA 1
ATOM 734 C C . ARG A 1 93 ? -38.339 -5.199 34.304 1.00 52.47 93 ARG A C 1
ATOM 736 O O . ARG A 1 93 ? -38.054 -5.829 35.319 1.00 52.47 93 ARG A O 1
ATOM 743 N N . GLY A 1 94 ? -38.305 -3.867 34.231 1.00 57.59 94 GLY A N 1
ATOM 744 C CA . GLY A 1 94 ? -38.114 -2.938 35.350 1.00 57.59 94 GLY A CA 1
ATOM 745 C C . GLY A 1 94 ? -36.658 -2.479 35.544 1.00 57.59 94 GLY A C 1
ATOM 746 O O . GLY A 1 94 ? -35.804 -3.319 35.826 1.00 57.59 94 GLY A O 1
ATOM 747 N N . PRO A 1 95 ? -36.363 -1.162 35.478 1.00 62.31 95 PRO A N 1
ATOM 748 C CA . PRO A 1 95 ? -35.006 -0.635 35.586 1.00 62.31 95 PRO A CA 1
ATOM 749 C C . PRO A 1 95 ? -34.518 -0.695 37.040 1.00 62.31 95 PRO A C 1
ATOM 751 O O . PRO A 1 95 ? -34.620 0.275 37.792 1.00 62.31 95 PRO A O 1
ATOM 754 N N . SER A 1 96 ? -34.003 -1.847 37.473 1.00 76.88 96 SER A N 1
ATOM 755 C CA . SER A 1 96 ? -33.204 -1.889 38.696 1.00 76.88 96 SER A CA 1
ATOM 756 C C . SER A 1 96 ? -31.810 -1.351 38.377 1.00 76.88 9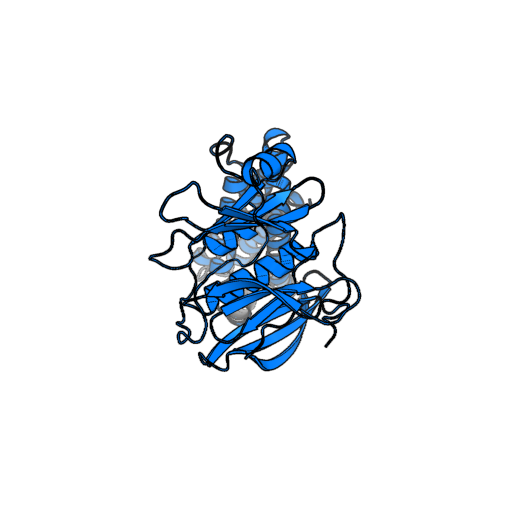6 SER A C 1
ATOM 758 O O . SER A 1 96 ? -31.242 -1.638 37.322 1.00 76.88 96 SER A O 1
ATOM 760 N N . ARG A 1 97 ? -31.236 -0.572 39.297 1.00 84.50 97 ARG A N 1
ATOM 761 C CA . ARG A 1 97 ? -29.856 -0.073 39.186 1.00 84.50 97 ARG A CA 1
ATOM 762 C C . ARG A 1 97 ? -28.854 -1.200 38.892 1.00 84.50 97 ARG A C 1
ATOM 764 O O . ARG A 1 97 ? -27.874 -0.978 38.186 1.00 84.50 97 ARG A O 1
ATOM 771 N N . ASP A 1 98 ? -29.123 -2.408 39.387 1.00 86.06 98 ASP A N 1
ATOM 772 C CA . ASP A 1 98 ? -28.276 -3.573 39.145 1.00 86.06 98 ASP A CA 1
ATOM 773 C C . ASP A 1 98 ? -28.268 -3.984 37.668 1.00 86.06 98 ASP A C 1
ATOM 775 O O . ASP A 1 98 ? -27.214 -4.354 37.163 1.00 86.06 98 ASP A O 1
ATOM 779 N N . VAL A 1 99 ? -29.390 -3.872 36.948 1.00 87.88 99 VAL A N 1
ATOM 780 C CA . VAL A 1 99 ? -29.461 -4.212 35.514 1.00 87.88 99 VAL A CA 1
ATOM 781 C C . VAL A 1 99 ? -28.609 -3.253 34.675 1.00 87.88 99 VAL A C 1
ATOM 783 O O . VAL A 1 99 ? -27.846 -3.706 33.822 1.00 87.88 99 VAL A O 1
ATOM 786 N N . TYR A 1 100 ? -28.656 -1.947 34.966 1.00 90.81 100 TYR A N 1
ATOM 787 C CA . TYR A 1 100 ? -27.788 -0.954 34.312 1.00 90.81 100 TYR A CA 1
ATOM 788 C C . TYR A 1 100 ? -26.316 -1.234 34.594 1.00 90.81 100 TYR A C 1
ATOM 790 O O . TYR A 1 100 ? -25.483 -1.156 33.697 1.00 90.81 100 TYR A O 1
ATOM 798 N N . LYS A 1 101 ? -25.993 -1.603 35.837 1.00 92.06 101 LYS A N 1
ATOM 799 C CA . LYS A 1 101 ? -24.615 -1.890 36.232 1.00 92.06 101 LYS A CA 1
ATOM 800 C C . LYS A 1 101 ? -24.057 -3.125 35.526 1.00 92.06 101 LYS A C 1
ATOM 802 O O . LYS A 1 101 ? -22.929 -3.068 35.050 1.00 92.06 101 LYS A O 1
ATOM 807 N N . HIS A 1 102 ? -24.829 -4.209 35.446 1.00 91.25 102 HIS A N 1
ATOM 808 C CA . HIS A 1 102 ? -24.415 -5.407 34.708 1.00 91.25 102 HIS A CA 1
ATOM 809 C C . HIS A 1 102 ? -24.259 -5.098 33.219 1.00 91.25 102 HIS A C 1
ATOM 811 O O . HIS A 1 102 ? -23.222 -5.400 32.651 1.00 91.25 102 HIS A O 1
ATOM 817 N N . THR A 1 103 ? -25.212 -4.384 32.619 1.00 93.25 103 THR A N 1
ATOM 818 C CA . THR A 1 103 ? -25.135 -4.033 31.192 1.00 93.25 103 THR A CA 1
ATOM 819 C C . THR A 1 103 ? -23.934 -3.143 30.879 1.00 93.25 103 THR A C 1
ATOM 821 O O . THR A 1 103 ? -23.277 -3.327 29.863 1.00 93.25 103 THR A O 1
ATOM 824 N N . TRP A 1 104 ? -23.584 -2.213 31.774 1.00 95.25 104 TRP A N 1
ATOM 825 C CA . TRP A 1 104 ? -22.356 -1.427 31.641 1.00 95.25 104 TRP A CA 1
ATOM 826 C C . TRP A 1 104 ? -21.103 -2.308 31.681 1.00 95.25 104 TRP A C 1
ATOM 828 O O . TRP A 1 104 ? -20.191 -2.124 30.879 1.00 95.25 104 TRP A O 1
ATOM 838 N N . GLN A 1 105 ? -21.056 -3.277 32.599 1.00 94.56 105 GLN A N 1
ATOM 839 C CA . GLN A 1 105 ? -19.944 -4.224 32.694 1.00 94.56 105 GLN A CA 1
ATOM 840 C C . GLN A 1 105 ? -19.838 -5.101 31.444 1.00 94.56 105 GLN A C 1
ATOM 842 O O . GLN A 1 105 ? -18.729 -5.267 30.938 1.00 94.56 105 GLN A O 1
ATOM 847 N N . ASP A 1 106 ? -20.966 -5.593 30.932 1.00 95.06 106 ASP A N 1
ATOM 848 C CA . ASP A 1 106 ? -21.039 -6.414 29.723 1.00 95.06 106 ASP A CA 1
ATOM 849 C C . ASP A 1 106 ? -20.584 -5.617 28.492 1.00 95.06 106 ASP A C 1
ATOM 851 O O . ASP A 1 106 ? -19.724 -6.082 27.747 1.00 95.06 106 ASP A O 1
ATOM 855 N N . LEU A 1 107 ? -21.052 -4.373 28.335 1.00 95.50 107 LEU A N 1
ATOM 856 C CA . LEU A 1 107 ? -20.608 -3.463 27.275 1.00 95.50 107 LEU A CA 1
ATOM 857 C C . LEU A 1 107 ? -19.097 -3.198 27.369 1.00 95.50 107 LEU A C 1
ATOM 859 O O . LEU A 1 107 ? -18.373 -3.294 26.377 1.00 95.50 107 LEU A O 1
ATOM 863 N N . CYS A 1 108 ? -18.582 -2.889 28.563 1.00 95.69 108 CYS A N 1
ATOM 864 C CA . CYS A 1 108 ? -17.148 -2.685 28.766 1.00 95.69 108 CYS A CA 1
ATOM 865 C C . CYS A 1 108 ? -16.321 -3.943 28.464 1.00 95.69 108 CYS A C 1
ATOM 867 O O . CYS A 1 108 ? -15.210 -3.817 27.946 1.00 95.69 108 CYS A O 1
ATOM 869 N N . ALA A 1 109 ? -16.818 -5.128 28.826 1.00 95.06 109 ALA A N 1
ATOM 870 C CA . ALA A 1 109 ? -16.155 -6.399 28.557 1.00 95.06 109 ALA A CA 1
ATOM 871 C C . ALA A 1 109 ? -16.139 -6.699 27.056 1.00 95.06 109 ALA A C 1
ATOM 873 O O . ALA A 1 109 ? -15.070 -6.974 26.518 1.00 95.06 109 ALA A O 1
ATOM 874 N N . PHE A 1 110 ? -17.274 -6.525 26.376 1.00 96.00 110 PHE A N 1
ATOM 875 C CA . PHE A 1 110 ? -17.415 -6.724 24.936 1.00 96.00 110 PHE A CA 1
ATOM 876 C C . PHE A 1 110 ? -16.367 -5.939 24.143 1.00 96.00 110 PHE A C 1
ATOM 878 O O . PHE A 1 110 ? -15.564 -6.537 23.431 1.00 96.00 110 PHE A O 1
ATOM 885 N N . PHE A 1 111 ? -16.281 -4.616 24.334 1.00 92.31 111 PHE A N 1
ATOM 886 C CA . PHE A 1 111 ? -15.321 -3.799 23.581 1.00 92.31 111 PHE A CA 1
ATOM 887 C C . PHE A 1 111 ? -13.859 -4.169 23.886 1.00 92.31 111 PHE A C 1
ATOM 889 O O . PHE A 1 111 ? -13.015 -4.168 22.982 1.00 92.31 111 PHE A O 1
ATOM 896 N N . ARG A 1 112 ? -13.559 -4.545 25.140 1.00 91.75 112 ARG A N 1
ATOM 897 C CA . ARG A 1 112 ? -12.221 -5.015 25.531 1.00 91.75 112 ARG A CA 1
ATOM 898 C C . ARG A 1 112 ? -11.870 -6.350 24.886 1.00 91.75 112 ARG A C 1
ATOM 900 O O . ARG A 1 112 ? -10.732 -6.516 24.464 1.00 91.75 112 ARG A O 1
ATOM 907 N N . GLU A 1 113 ? -12.799 -7.294 24.820 1.00 90.81 113 GLU A N 1
ATOM 908 C CA . GLU A 1 113 ? -12.559 -8.609 24.222 1.00 90.81 113 GLU A CA 1
ATOM 909 C C . GLU A 1 113 ? -12.445 -8.519 22.698 1.00 90.81 113 GLU A C 1
ATOM 911 O O . GLU A 1 113 ? -11.515 -9.086 22.124 1.00 90.81 113 GLU A O 1
ATOM 916 N N . GLU A 1 114 ? -13.326 -7.743 22.063 1.00 88.12 114 GLU A N 1
ATOM 917 C CA . GLU A 1 114 ? -13.412 -7.608 20.608 1.00 88.12 114 GLU A CA 1
ATOM 918 C C . GLU A 1 114 ? -12.168 -6.936 20.001 1.00 88.12 114 GLU A C 1
ATOM 920 O O . GLU A 1 114 ? -11.616 -7.433 19.021 1.00 88.12 114 GLU A O 1
ATOM 925 N N . SER A 1 115 ? -11.692 -5.824 20.582 1.00 76.62 115 SER A N 1
ATOM 926 C CA . SER A 1 115 ? -10.580 -5.040 20.008 1.00 76.62 115 SER A CA 1
ATOM 927 C C . SER A 1 115 ? -9.361 -4.861 20.907 1.00 76.62 115 SER A C 1
ATOM 929 O O . SER A 1 115 ? -8.482 -4.078 20.557 1.00 76.62 115 SER A O 1
ATOM 931 N N . GLN A 1 116 ? -9.297 -5.528 22.065 1.00 83.75 116 GLN A N 1
ATOM 932 C CA . GLN A 1 116 ? -8.238 -5.322 23.073 1.00 83.75 116 GLN A CA 1
ATOM 933 C C . GLN A 1 116 ? -8.125 -3.865 23.567 1.00 83.75 116 GLN A C 1
ATOM 935 O O . GLN A 1 116 ? -7.108 -3.466 24.127 1.00 83.75 116 GLN A O 1
ATOM 940 N N . ASP A 1 117 ? -9.191 -3.079 23.402 1.00 86.00 117 ASP A N 1
ATOM 941 C CA . ASP A 1 117 ? -9.249 -1.642 23.669 1.00 86.00 117 ASP A CA 1
ATOM 942 C C . ASP A 1 117 ? -10.608 -1.276 24.279 1.00 86.00 117 ASP A C 1
ATOM 944 O O . ASP A 1 117 ? -11.599 -1.968 24.078 1.00 86.00 117 ASP A O 1
ATOM 948 N N . SER A 1 118 ? -10.689 -0.178 25.031 1.00 94.19 118 SER A N 1
ATOM 949 C CA . SER A 1 118 ? -11.979 0.328 25.515 1.00 94.19 118 SER A CA 1
ATOM 950 C C . SER A 1 118 ? -12.763 1.037 24.407 1.00 94.19 118 SER A C 1
ATOM 952 O O . SER A 1 118 ? -12.185 1.573 23.456 1.00 94.19 118 SER A O 1
ATOM 954 N N . LEU A 1 119 ? -14.083 1.148 24.589 1.00 96.00 119 LEU A N 1
ATOM 955 C CA . LEU A 1 119 ? -14.934 1.971 23.725 1.00 96.00 119 LEU A CA 1
ATOM 956 C C . LEU A 1 119 ? -14.412 3.415 23.622 1.00 96.00 119 LEU A C 1
ATOM 958 O O . LEU A 1 119 ? -14.357 3.972 22.532 1.00 96.00 119 LEU A O 1
ATOM 962 N N . SER A 1 120 ? -13.942 4.000 24.728 1.00 95.81 120 SER A N 1
ATOM 963 C CA . SER A 1 120 ? -13.341 5.342 24.730 1.00 95.81 120 SER A CA 1
ATOM 964 C C . SER A 1 120 ? -12.126 5.455 23.801 1.00 95.81 120 SER A C 1
ATOM 966 O O . SER A 1 120 ? -12.032 6.405 23.027 1.00 95.81 120 SER A O 1
ATOM 968 N N . THR A 1 121 ? -11.225 4.469 23.809 1.00 91.88 121 THR A N 1
ATOM 969 C CA . THR A 1 121 ? -10.080 4.425 22.889 1.00 91.88 121 THR A CA 1
ATOM 970 C C . THR A 1 121 ? -10.543 4.279 21.441 1.00 91.88 121 THR A C 1
ATOM 972 O O . THR A 1 121 ? -10.011 4.952 20.558 1.00 91.88 121 THR A O 1
ATOM 975 N N . ARG A 1 122 ? -11.565 3.454 21.181 1.00 94.44 122 ARG A N 1
ATOM 976 C CA . ARG A 1 122 ? -12.144 3.292 19.839 1.00 94.44 122 ARG A CA 1
ATOM 977 C C . ARG A 1 122 ? -12.748 4.601 19.313 1.00 94.44 122 ARG A C 1
ATOM 979 O O . ARG A 1 122 ? -12.421 5.013 18.203 1.00 94.44 122 ARG A O 1
ATOM 986 N N . LEU A 1 123 ? -13.534 5.313 20.126 1.00 96.62 123 LEU A N 1
ATOM 987 C CA . LEU A 1 123 ? -14.075 6.630 19.763 1.00 96.62 123 LEU A CA 1
ATOM 988 C C . LEU A 1 123 ? -12.968 7.674 19.554 1.00 96.62 123 LEU A C 1
ATOM 990 O O . LEU A 1 123 ? -13.048 8.489 18.634 1.00 96.62 123 LEU A O 1
ATOM 994 N N . ALA A 1 124 ? -11.902 7.637 20.358 1.00 91.81 124 ALA A N 1
ATOM 995 C CA . ALA A 1 124 ? -10.745 8.508 20.167 1.00 91.81 124 ALA A CA 1
ATOM 996 C C . ALA A 1 124 ? -10.047 8.265 18.818 1.00 91.81 124 ALA A C 1
ATOM 998 O O . ALA A 1 124 ? -9.694 9.237 18.147 1.00 91.81 124 ALA A O 1
ATOM 999 N N . LYS A 1 125 ? -9.916 7.002 18.386 1.00 91.50 125 LYS A N 1
ATOM 1000 C CA . LYS A 1 125 ? -9.394 6.650 17.054 1.00 91.50 125 LYS A CA 1
ATOM 1001 C C . LYS A 1 125 ? -10.277 7.214 15.940 1.00 91.50 125 LYS A C 1
ATOM 1003 O O . LYS A 1 125 ? -9.746 7.829 15.022 1.00 91.50 125 LYS A O 1
ATOM 1008 N N . TYR A 1 126 ? -11.605 7.097 16.049 1.00 96.50 126 TYR A N 1
ATOM 1009 C CA . TYR A 1 126 ? -12.515 7.704 15.069 1.00 96.50 126 TYR A CA 1
ATOM 1010 C C . TYR A 1 126 ? -12.358 9.221 14.993 1.00 96.50 126 TYR A C 1
ATOM 1012 O O . TYR A 1 126 ? -12.255 9.762 13.898 1.00 96.50 126 TYR A O 1
ATOM 1020 N N . LYS A 1 127 ? -12.281 9.921 16.132 1.00 95.56 127 LYS A N 1
ATOM 1021 C CA . LYS A 1 127 ? -12.050 11.376 16.137 1.00 95.56 127 LYS A CA 1
ATOM 1022 C C . LYS A 1 127 ? -10.730 11.756 15.469 1.00 95.56 127 LYS A C 1
ATOM 1024 O O . LYS A 1 127 ? -10.716 12.691 14.676 1.00 95.56 127 LYS A O 1
ATOM 1029 N N . ALA A 1 128 ? -9.640 11.063 15.802 1.00 88.56 128 ALA A N 1
ATOM 1030 C CA . ALA A 1 128 ? -8.328 11.327 15.214 1.00 88.56 128 ALA A CA 1
ATOM 1031 C C . ALA A 1 128 ? -8.370 11.145 13.692 1.00 88.56 128 ALA A C 1
ATOM 1033 O O . ALA A 1 128 ? -8.031 12.065 12.955 1.00 88.56 128 ALA A O 1
ATOM 1034 N N . PHE A 1 129 ? -8.917 10.018 13.238 1.00 90.88 129 PHE A N 1
ATOM 1035 C CA . PHE A 1 129 ? -9.036 9.702 11.820 1.00 90.88 129 PHE A CA 1
ATOM 1036 C C . PHE A 1 129 ? -9.933 10.692 11.059 1.00 90.88 129 PHE A C 1
ATOM 1038 O O . PHE A 1 129 ? -9.585 11.154 9.978 1.00 90.88 129 PHE A O 1
ATOM 1045 N N . LEU A 1 130 ? -11.074 11.089 11.633 1.00 94.06 130 LEU A N 1
ATOM 1046 C CA . LEU A 1 130 ? -11.957 12.089 11.021 1.00 94.06 130 LEU A CA 1
ATOM 1047 C C . LEU A 1 130 ? -11.296 13.471 10.923 1.00 94.06 130 LEU A C 1
ATOM 1049 O O . LEU A 1 130 ? -11.539 14.180 9.950 1.00 94.06 130 LEU A O 1
ATOM 1053 N N . ASN A 1 131 ? -10.464 13.851 11.897 1.00 87.19 131 ASN A N 1
ATOM 1054 C CA . ASN A 1 131 ? -9.697 15.096 11.831 1.00 87.19 131 ASN A CA 1
ATOM 1055 C C . ASN A 1 131 ? -8.619 15.034 10.740 1.00 87.19 131 ASN A C 1
ATOM 1057 O O . ASN A 1 131 ? -8.481 15.987 9.981 1.00 87.19 131 ASN A O 1
ATOM 1061 N N . GLU A 1 132 ? -7.911 13.909 10.609 1.00 87.12 132 GLU A N 1
ATOM 1062 C CA . GLU A 1 132 ? -6.939 13.700 9.526 1.00 87.12 132 GLU A CA 1
ATOM 1063 C C . GLU A 1 132 ? -7.605 13.784 8.145 1.00 87.12 132 GLU A C 1
ATOM 1065 O O . GLU A 1 132 ? -7.067 14.409 7.232 1.00 87.12 132 GLU A O 1
ATOM 1070 N N . LEU A 1 133 ? -8.817 13.239 7.997 1.00 88.75 133 LEU A N 1
ATOM 1071 C CA . LEU A 1 133 ? -9.606 13.375 6.769 1.00 88.75 133 LEU A CA 1
ATOM 1072 C C . LEU A 1 133 ? -10.086 14.808 6.520 1.00 88.75 133 LEU A C 1
ATOM 1074 O O . LEU A 1 133 ? -10.157 15.244 5.369 1.00 88.75 133 LEU A O 1
ATOM 1078 N N . GLU A 1 134 ? -10.421 15.549 7.578 1.00 89.12 134 GLU A N 1
ATOM 1079 C CA . GLU A 1 134 ? -10.785 16.963 7.475 1.00 89.12 134 GLU A CA 1
ATOM 1080 C C . GLU A 1 134 ? -9.592 17.779 6.965 1.00 89.12 134 GLU A C 1
ATOM 1082 O O . GLU A 1 134 ? -9.758 18.593 6.053 1.00 89.12 134 GLU A O 1
ATOM 1087 N N . ASP A 1 135 ? -8.396 17.515 7.490 1.00 83.94 135 ASP A N 1
ATOM 1088 C CA . ASP A 1 135 ? -7.153 18.147 7.056 1.00 83.94 135 ASP A CA 1
ATOM 1089 C C . ASP A 1 135 ? -6.804 17.762 5.611 1.00 83.94 135 ASP A C 1
ATOM 1091 O O . ASP A 1 135 ? -6.558 18.651 4.795 1.00 83.94 135 ASP A O 1
ATOM 1095 N N . LEU A 1 136 ? -6.899 16.478 5.247 1.00 83.12 136 LEU A N 1
ATOM 1096 C CA . LEU A 1 136 ? -6.678 15.983 3.881 1.00 83.12 136 LEU A CA 1
ATOM 1097 C C . LEU A 1 136 ? -7.605 16.662 2.857 1.00 83.12 136 LEU A C 1
ATOM 1099 O O . LEU A 1 136 ? -7.180 17.066 1.770 1.00 83.12 136 LEU A O 1
ATOM 1103 N N . LEU A 1 137 ? -8.889 16.813 3.192 1.00 82.12 137 LEU A N 1
ATOM 1104 C CA . LEU A 1 137 ? -9.850 17.487 2.319 1.00 82.12 137 LEU A CA 1
ATOM 1105 C C . LEU A 1 137 ? -9.603 18.995 2.245 1.00 82.12 137 LEU A C 1
ATOM 1107 O O . LEU A 1 137 ? -9.790 19.584 1.180 1.00 82.12 137 LEU A O 1
ATOM 1111 N N . LYS A 1 138 ? -9.198 19.626 3.352 1.00 80.38 138 LYS A N 1
ATOM 1112 C CA . LYS A 1 138 ? -8.956 21.072 3.426 1.00 80.38 138 LYS A CA 1
ATOM 1113 C C . LYS A 1 138 ? -7.626 21.506 2.845 1.00 80.38 138 LYS A C 1
ATOM 1115 O O . LYS A 1 138 ? -7.509 22.698 2.537 1.00 80.38 138 LYS A O 1
ATOM 1120 N N . ASP A 1 139 ? -6.651 20.610 2.728 1.00 71.62 139 ASP A N 1
ATOM 1121 C CA . ASP A 1 139 ? -5.305 20.991 2.339 1.00 71.62 139 ASP A CA 1
ATOM 1122 C C . ASP A 1 139 ? -5.279 21.562 0.910 1.00 71.62 139 ASP A C 1
ATOM 1124 O O . ASP A 1 139 ? -5.270 20.868 -0.107 1.00 71.62 139 ASP A O 1
ATOM 1128 N N . GLN A 1 140 ? -5.306 22.894 0.859 1.00 51.91 140 GLN A N 1
ATOM 1129 C CA . GLN A 1 140 ? -5.027 23.732 -0.301 1.00 51.91 140 GLN A CA 1
ATOM 1130 C C . GLN A 1 140 ? -3.604 24.310 -0.256 1.00 51.91 140 GLN A C 1
ATOM 1132 O O . GLN A 1 140 ? -3.287 25.196 -1.049 1.00 51.91 140 GLN A O 1
ATOM 1137 N N . SER A 1 141 ? -2.729 23.834 0.636 1.00 41.12 141 SER A N 1
ATOM 1138 C CA . SER A 1 141 ? -1.374 24.379 0.806 1.00 41.12 141 SER A CA 1
ATOM 1139 C C . SER A 1 141 ? -0.263 23.588 0.108 1.00 41.12 141 SER A C 1
ATOM 1141 O O . SER A 1 141 ? 0.883 24.032 0.096 1.00 41.12 141 SER A O 1
ATOM 1143 N N . LEU A 1 142 ? -0.598 22.493 -0.582 1.00 42.41 142 LEU A N 1
ATOM 1144 C CA . LEU A 1 142 ? 0.310 21.793 -1.508 1.00 42.41 142 LEU A CA 1
ATOM 1145 C C . LEU A 1 142 ? -0.145 21.862 -2.970 1.00 42.41 142 LEU A C 1
ATOM 1147 O O . LEU A 1 142 ? 0.476 21.275 -3.860 1.00 42.41 142 LEU A O 1
ATOM 1151 N N . GLY A 1 143 ? -1.179 22.660 -3.245 1.00 38.94 143 GLY A N 1
ATOM 1152 C CA . GLY A 1 143 ? -1.581 23.028 -4.594 1.00 38.94 143 GLY A CA 1
ATOM 1153 C C . GLY A 1 143 ? -0.589 23.999 -5.229 1.00 38.94 143 GLY A C 1
ATOM 1154 O O . GLY A 1 143 ? -0.930 25.163 -5.382 1.00 38.94 143 GLY A O 1
ATOM 1155 N N . SER A 1 144 ? 0.621 23.528 -5.560 1.00 36.25 144 SER A N 1
ATOM 1156 C CA . SER A 1 144 ? 1.391 23.930 -6.754 1.00 36.25 144 SER A CA 1
ATOM 1157 C C . SER A 1 144 ? 2.843 23.413 -6.798 1.00 36.25 144 SER A C 1
ATOM 1159 O O . SER A 1 144 ? 3.645 24.098 -7.423 1.00 36.25 144 SER A O 1
ATOM 1161 N N . ASN A 1 145 ? 3.248 22.301 -6.152 1.00 34.47 145 ASN A N 1
ATOM 1162 C CA . ASN A 1 145 ? 4.606 21.748 -6.395 1.00 34.47 145 ASN A CA 1
ATOM 1163 C C . ASN A 1 145 ? 4.905 20.298 -5.951 1.00 34.47 145 ASN A C 1
ATOM 1165 O O . ASN A 1 145 ? 6.063 19.889 -6.051 1.00 34.47 145 ASN A O 1
ATOM 1169 N N . PHE A 1 146 ? 3.935 19.494 -5.503 1.00 37.69 146 PHE A N 1
ATOM 1170 C CA . PHE A 1 146 ? 4.206 18.078 -5.213 1.00 37.69 146 PHE A CA 1
ATOM 1171 C C . PHE A 1 146 ? 3.680 17.179 -6.343 1.00 37.69 146 PHE A C 1
ATOM 1173 O O . PHE A 1 146 ? 2.501 17.274 -6.677 1.00 37.69 146 PHE A O 1
ATOM 1180 N N . PRO A 1 147 ? 4.544 16.348 -6.967 1.00 47.72 147 PRO A N 1
ATOM 1181 C CA . PRO A 1 147 ? 4.122 15.372 -7.969 1.00 47.72 147 PRO A CA 1
ATOM 1182 C C . PRO A 1 147 ? 3.132 14.404 -7.322 1.00 47.72 147 PRO A C 1
ATOM 1184 O O . PRO A 1 147 ? 3.428 13.940 -6.221 1.00 47.72 147 PRO A O 1
ATOM 1187 N N . THR A 1 148 ? 2.004 14.177 -7.997 1.00 54.34 148 THR A N 1
ATOM 1188 C CA . THR A 1 148 ? 0.972 13.147 -7.775 1.00 54.34 148 THR A CA 1
ATOM 1189 C C . THR A 1 148 ? 1.130 12.281 -6.513 1.00 54.34 148 THR A C 1
ATOM 1191 O O . THR A 1 148 ? 2.077 11.502 -6.388 1.00 54.34 148 THR A O 1
ATOM 1194 N N . ASP A 1 149 ? 0.163 12.382 -5.586 1.00 68.25 149 ASP A N 1
ATOM 1195 C CA . ASP A 1 149 ? 0.012 11.530 -4.388 1.00 68.25 149 ASP A CA 1
ATOM 1196 C C . ASP A 1 149 ? -0.397 10.094 -4.768 1.00 68.25 149 ASP A C 1
ATOM 1198 O O . ASP A 1 149 ? -1.475 9.589 -4.465 1.00 68.25 149 ASP A O 1
ATOM 1202 N N . HIS A 1 150 ? 0.451 9.443 -5.553 1.00 83.06 150 HIS A N 1
ATOM 1203 C CA . HIS A 1 150 ? 0.223 8.104 -6.054 1.00 83.06 150 HIS A CA 1
ATOM 1204 C C . HIS A 1 150 ? 0.654 7.087 -4.988 1.00 83.06 150 HIS A C 1
ATOM 1206 O O . HIS A 1 150 ? 1.766 7.175 -4.458 1.00 83.06 150 HIS A O 1
ATOM 1212 N N . TRP A 1 151 ? -0.174 6.068 -4.720 1.00 87.94 151 TRP A N 1
ATOM 1213 C CA . TRP A 1 151 ? 0.074 5.039 -3.691 1.00 87.94 151 TRP A CA 1
ATOM 1214 C C . TRP A 1 151 ? 1.490 4.445 -3.775 1.00 87.94 151 TRP A C 1
ATOM 1216 O O . TRP A 1 151 ? 2.172 4.302 -2.765 1.00 87.94 151 TRP A O 1
ATOM 1226 N N . ALA A 1 152 ? 1.973 4.186 -4.996 1.00 88.38 152 ALA A N 1
ATOM 1227 C CA . ALA A 1 152 ? 3.304 3.627 -5.234 1.00 88.38 152 ALA A CA 1
ATOM 1228 C C . ALA A 1 152 ? 4.435 4.487 -4.663 1.00 88.38 152 ALA A C 1
ATOM 1230 O O . ALA A 1 152 ? 5.488 3.952 -4.360 1.00 88.38 152 ALA A O 1
ATOM 1231 N N . ARG A 1 153 ? 4.253 5.801 -4.513 1.00 87.31 153 ARG A N 1
ATOM 1232 C CA . ARG A 1 153 ? 5.241 6.670 -3.873 1.00 87.31 153 ARG A CA 1
ATOM 1233 C C . ARG A 1 153 ? 5.185 6.550 -2.352 1.00 87.31 153 ARG A C 1
ATOM 1235 O O . ARG A 1 153 ? 6.235 6.442 -1.726 1.00 87.31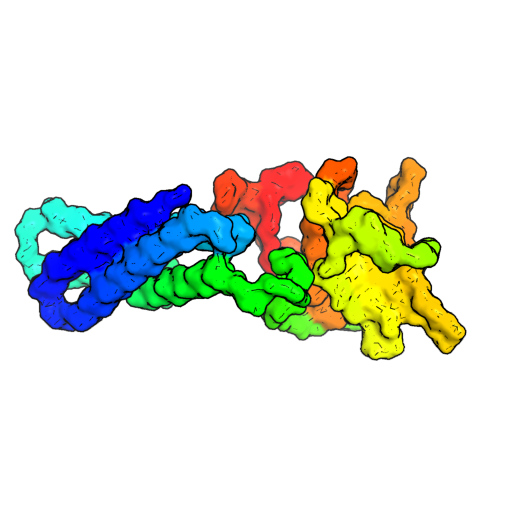 153 ARG A O 1
ATOM 1242 N N . ARG A 1 154 ? 3.980 6.532 -1.772 1.00 85.69 154 ARG A N 1
ATOM 1243 C CA . ARG A 1 154 ? 3.753 6.407 -0.319 1.00 85.69 154 ARG A CA 1
ATOM 1244 C C . ARG A 1 154 ? 4.375 5.132 0.251 1.00 85.69 154 ARG A C 1
ATOM 1246 O O . ARG A 1 154 ? 5.091 5.207 1.242 1.00 85.69 154 ARG A O 1
ATOM 1253 N N . VAL A 1 155 ? 4.233 4.018 -0.470 1.00 88.00 155 VAL A N 1
ATOM 1254 C CA . VAL A 1 155 ? 4.806 2.706 -0.111 1.00 88.00 155 VAL A CA 1
ATOM 1255 C C . VAL A 1 155 ? 6.332 2.734 0.073 1.00 88.00 155 VAL A C 1
ATOM 1257 O O . VAL A 1 155 ? 6.866 1.877 0.757 1.00 88.00 155 VAL A O 1
ATOM 1260 N N . PHE A 1 156 ? 7.064 3.703 -0.490 1.00 86.38 156 PHE A N 1
ATOM 1261 C CA . PHE A 1 156 ? 8.517 3.838 -0.271 1.00 86.38 156 PHE A CA 1
ATOM 1262 C C . PHE A 1 156 ? 8.896 4.997 0.661 1.00 86.38 156 PHE A C 1
ATOM 1264 O O . PHE A 1 156 ? 10.079 5.183 0.940 1.00 86.38 156 PHE A O 1
ATOM 1271 N N . LEU A 1 157 ? 7.927 5.801 1.107 1.00 82.81 157 LEU A N 1
ATOM 1272 C CA . LEU A 1 157 ? 8.141 6.893 2.062 1.00 82.81 157 LEU A CA 1
ATOM 1273 C C . LEU A 1 157 ? 7.911 6.457 3.510 1.00 82.81 157 LEU A C 1
ATOM 1275 O O . LEU A 1 157 ? 8.449 7.084 4.418 1.00 82.81 157 LEU A O 1
ATOM 1279 N N . GLU A 1 158 ? 7.111 5.414 3.721 1.00 82.00 158 GLU A N 1
ATOM 1280 C CA . GLU A 1 158 ? 6.848 4.856 5.045 1.00 82.00 158 GLU A CA 1
ATOM 1281 C C . GLU A 1 158 ? 8.101 4.187 5.641 1.00 82.00 158 GLU A C 1
ATOM 1283 O O . GLU A 1 158 ? 9.012 3.749 4.928 1.00 82.00 158 GLU A O 1
ATOM 1288 N N . GLU A 1 159 ? 8.171 4.128 6.972 1.00 82.69 159 GLU A N 1
ATOM 1289 C CA . GLU A 1 159 ? 9.233 3.402 7.666 1.00 82.69 159 GLU A CA 1
ATOM 1290 C C . GLU A 1 159 ? 8.943 1.901 7.627 1.00 82.69 159 GLU A C 1
ATOM 1292 O O . GLU A 1 159 ? 7.893 1.440 8.073 1.00 82.69 159 GLU A O 1
ATOM 1297 N N . HIS A 1 160 ? 9.904 1.131 7.119 1.00 86.88 160 HIS A N 1
ATOM 1298 C CA . HIS A 1 160 ? 9.793 -0.317 6.997 1.00 86.88 160 HIS A CA 1
ATOM 1299 C C . HIS A 1 160 ? 10.870 -1.010 7.832 1.00 86.88 160 HIS A C 1
ATOM 1301 O O . HIS A 1 160 ? 11.968 -0.467 7.996 1.00 86.88 160 HIS A O 1
ATOM 1307 N N . PRO A 1 161 ? 10.607 -2.234 8.322 1.00 88.56 161 PRO A N 1
ATOM 1308 C CA . PRO A 1 161 ? 11.667 -3.110 8.796 1.00 88.56 161 PRO A CA 1
ATOM 1309 C C . PRO A 1 161 ? 12.750 -3.278 7.720 1.00 88.56 161 PRO A C 1
ATOM 1311 O O . PRO A 1 161 ? 12.465 -3.241 6.527 1.00 88.56 161 PRO A O 1
ATOM 1314 N N . THR A 1 162 ? 14.002 -3.448 8.138 1.00 90.56 162 THR A N 1
ATOM 1315 C CA . THR A 1 162 ? 15.152 -3.550 7.225 1.00 90.56 162 THR A CA 1
ATOM 1316 C C . THR A 1 162 ? 15.922 -4.834 7.491 1.00 90.56 162 THR A C 1
ATOM 1318 O O . THR A 1 162 ? 17.048 -4.816 8.004 1.00 90.56 162 THR A O 1
ATOM 1321 N N . THR A 1 163 ? 15.305 -5.973 7.199 1.00 93.44 163 THR A N 1
ATOM 1322 C CA . THR A 1 163 ? 15.931 -7.272 7.412 1.00 93.44 163 THR A CA 1
ATOM 1323 C C . THR A 1 163 ? 16.935 -7.548 6.306 1.00 93.44 163 THR A C 1
ATOM 1325 O O . THR A 1 163 ? 16.583 -7.678 5.135 1.00 93.44 163 THR A O 1
ATOM 1328 N N . ALA A 1 164 ? 18.209 -7.645 6.678 1.00 91.81 164 ALA A N 1
ATOM 1329 C CA . ALA A 1 164 ? 19.288 -7.848 5.724 1.00 91.81 164 ALA A CA 1
ATOM 1330 C C . ALA A 1 164 ? 19.172 -9.200 4.999 1.00 91.81 164 ALA A C 1
ATOM 1332 O O . ALA A 1 164 ? 19.026 -10.248 5.632 1.00 91.81 164 ALA A O 1
ATOM 1333 N N . ILE A 1 165 ? 19.338 -9.182 3.676 1.00 89.69 165 ILE A N 1
ATOM 1334 C CA . ILE A 1 165 ? 19.539 -10.391 2.874 1.00 89.69 165 ILE A CA 1
ATOM 1335 C C . ILE A 1 165 ? 21.046 -10.570 2.638 1.00 89.69 165 ILE A C 1
ATOM 1337 O O . ILE A 1 165 ? 21.731 -9.614 2.260 1.00 89.69 165 ILE A O 1
ATOM 1341 N N . PRO A 1 166 ? 21.596 -11.786 2.803 1.00 85.62 166 PRO A N 1
ATOM 1342 C CA . PRO A 1 166 ? 22.948 -12.104 2.363 1.00 85.62 166 PRO A CA 1
ATOM 1343 C C . PRO A 1 166 ? 23.191 -11.689 0.906 1.00 85.62 166 PRO A C 1
ATOM 1345 O O . PRO A 1 166 ? 22.398 -11.990 0.017 1.00 85.62 166 PRO A O 1
ATOM 1348 N N . TYR A 1 167 ? 24.320 -11.029 0.646 1.00 80.69 167 TYR A N 1
ATOM 1349 C CA . TYR A 1 167 ? 24.674 -10.517 -0.680 1.00 80.69 167 TYR A CA 1
ATOM 1350 C C . TYR A 1 167 ? 25.033 -11.656 -1.654 1.00 80.69 167 TYR A C 1
ATOM 1352 O O . TYR A 1 167 ? 26.207 -11.918 -1.913 1.00 80.69 167 TYR A O 1
ATOM 1360 N N . ILE A 1 168 ? 24.020 -12.300 -2.232 1.00 78.19 168 ILE A N 1
ATOM 1361 C CA . ILE A 1 168 ? 24.140 -13.406 -3.189 1.00 78.19 168 ILE A CA 1
ATOM 1362 C C . ILE A 1 168 ? 23.605 -12.919 -4.541 1.00 78.19 168 ILE A C 1
ATOM 1364 O O . ILE A 1 168 ? 22.397 -12.837 -4.745 1.00 78.19 168 ILE A O 1
ATOM 1368 N N . GLY A 1 169 ? 24.508 -12.561 -5.460 1.00 79.81 169 GLY A N 1
ATOM 1369 C CA . GLY A 1 169 ? 24.150 -12.124 -6.814 1.00 79.81 169 GLY A CA 1
ATOM 1370 C C . GLY A 1 169 ? 24.999 -10.975 -7.364 1.00 79.81 169 GLY A C 1
ATOM 1371 O O . GLY A 1 169 ? 25.779 -10.335 -6.642 1.00 79.81 169 GLY A O 1
ATOM 1372 N N . GLU A 1 170 ? 24.836 -10.726 -8.666 1.00 86.81 170 GLU A N 1
ATOM 1373 C CA . GLU A 1 170 ? 25.533 -9.667 -9.402 1.00 86.81 170 GLU A CA 1
ATOM 1374 C C . GLU A 1 170 ? 25.091 -8.260 -8.967 1.00 86.81 170 GLU A C 1
ATOM 1376 O O . GLU A 1 170 ? 24.033 -8.071 -8.370 1.00 86.81 170 GLU A O 1
ATOM 1381 N N . SER A 1 171 ? 25.909 -7.249 -9.268 1.00 89.69 171 SER A N 1
ATOM 1382 C CA . SER A 1 171 ? 25.578 -5.846 -9.003 1.00 89.69 171 SER A CA 1
ATOM 1383 C C . SER A 1 171 ? 24.413 -5.343 -9.860 1.00 89.69 171 SER A C 1
ATOM 1385 O O . SER A 1 171 ? 24.098 -5.904 -10.918 1.00 89.69 171 SER A O 1
ATOM 1387 N N . SER A 1 172 ? 23.779 -4.255 -9.410 1.00 92.94 172 SER A N 1
ATOM 1388 C CA . SER A 1 172 ? 22.707 -3.624 -10.179 1.00 92.94 172 SER A CA 1
ATOM 1389 C C . SER A 1 172 ? 23.227 -3.065 -11.503 1.00 92.94 172 SER A C 1
ATOM 1391 O O . SER A 1 172 ? 24.199 -2.307 -11.516 1.00 92.94 172 SER A O 1
ATOM 1393 N N . LYS A 1 173 ? 22.591 -3.446 -12.614 1.00 92.12 173 LYS A N 1
ATOM 1394 C CA . LYS A 1 173 ? 22.956 -3.026 -13.976 1.00 92.12 173 LYS A CA 1
ATOM 1395 C C . LYS A 1 173 ? 21.770 -3.147 -14.927 1.00 92.12 173 LYS A C 1
ATOM 1397 O O . LYS A 1 173 ? 20.875 -3.962 -14.716 1.00 92.12 173 LYS A O 1
ATOM 1402 N N . CYS A 1 174 ? 21.801 -2.382 -16.015 1.00 92.00 174 CYS A N 1
ATOM 1403 C CA . CYS A 1 174 ? 20.871 -2.532 -17.131 1.00 92.00 174 CYS A CA 1
ATOM 1404 C C . CYS A 1 174 ? 21.633 -3.012 -18.371 1.00 92.00 174 CYS A C 1
ATOM 1406 O O . CYS A 1 174 ? 22.710 -2.503 -18.676 1.00 92.00 174 CYS A O 1
ATOM 1408 N N . LEU A 1 175 ? 21.075 -4.012 -19.049 1.00 91.06 175 LEU A N 1
ATOM 1409 C CA . LEU A 1 175 ? 21.595 -4.637 -20.269 1.00 91.06 175 LEU A CA 1
ATOM 1410 C C . LEU A 1 175 ? 20.720 -4.312 -21.491 1.00 91.06 175 LEU A C 1
ATOM 1412 O O . LEU A 1 175 ? 20.880 -4.913 -22.550 1.00 91.06 175 LEU A O 1
ATOM 1416 N N . GLY A 1 176 ? 19.754 -3.406 -21.327 1.00 87.00 176 GLY A N 1
ATOM 1417 C CA . GLY A 1 176 ? 18.857 -2.987 -22.392 1.00 87.00 176 GLY A CA 1
ATOM 1418 C C . GLY A 1 176 ? 19.534 -2.145 -23.468 1.00 87.00 176 GLY A C 1
ATOM 1419 O O . GLY A 1 176 ? 20.667 -1.692 -23.327 1.00 87.00 176 GLY A O 1
ATOM 1420 N N . ASP A 1 177 ? 18.784 -1.866 -24.529 1.00 87.19 177 ASP A N 1
ATOM 1421 C CA . ASP A 1 177 ? 19.198 -0.910 -25.551 1.00 87.19 177 ASP A CA 1
ATOM 1422 C C . ASP A 1 177 ? 18.994 0.524 -25.050 1.00 87.19 177 ASP A C 1
ATOM 1424 O O . ASP A 1 177 ? 17.940 0.864 -24.499 1.00 87.19 177 ASP A O 1
ATOM 1428 N N . ALA A 1 178 ? 20.005 1.374 -25.234 1.00 88.19 178 ALA A N 1
ATOM 1429 C CA . ALA A 1 178 ? 19.920 2.771 -24.831 1.00 88.19 178 ALA A CA 1
ATOM 1430 C C . ALA A 1 178 ? 18.812 3.492 -25.615 1.00 88.19 178 ALA A C 1
ATOM 1432 O O . ALA A 1 178 ? 18.697 3.358 -26.834 1.00 88.19 178 ALA A O 1
ATOM 1433 N N . HIS A 1 179 ? 18.040 4.314 -24.912 1.00 85.62 179 HIS A N 1
ATOM 1434 C CA . HIS A 1 179 ? 17.002 5.174 -25.458 1.00 85.62 179 HIS A CA 1
ATOM 1435 C C . HIS A 1 179 ? 17.408 6.644 -25.262 1.00 85.62 179 HIS A C 1
ATOM 1437 O O . HIS A 1 179 ? 17.075 7.265 -24.243 1.00 85.62 179 HIS A O 1
ATOM 1443 N N . PRO A 1 180 ? 18.131 7.243 -26.226 1.00 84.50 180 PRO A N 1
ATOM 1444 C CA . PRO A 1 180 ? 18.473 8.658 -26.176 1.00 84.50 180 PRO A CA 1
ATOM 1445 C C . PRO A 1 180 ? 17.215 9.517 -26.015 1.00 84.50 180 PRO A C 1
ATOM 1447 O O . PRO A 1 180 ? 16.185 9.244 -26.629 1.00 84.50 180 PRO A O 1
ATOM 1450 N N . GLY A 1 181 ? 17.281 10.537 -25.159 1.00 83.94 181 GLY A N 1
ATOM 1451 C CA . GLY A 1 181 ? 16.156 11.448 -24.933 1.00 83.94 181 GLY A CA 1
ATOM 1452 C C . GLY A 1 181 ? 14.956 10.848 -24.190 1.00 83.94 181 GLY A C 1
ATOM 1453 O O . GLY A 1 181 ? 13.925 11.509 -24.138 1.00 83.94 181 GLY A O 1
ATOM 1454 N N . ALA A 1 182 ? 15.072 9.656 -23.585 1.00 89.75 182 ALA A N 1
ATOM 1455 C CA . ALA A 1 182 ? 13.955 8.973 -22.919 1.00 89.75 182 ALA A CA 1
ATOM 1456 C C . ALA A 1 182 ? 13.184 9.855 -21.923 1.00 89.75 182 ALA A C 1
ATOM 1458 O O . ALA A 1 182 ? 11.962 9.853 -21.948 1.00 89.75 182 ALA A O 1
ATOM 1459 N N . LYS A 1 183 ? 13.873 10.650 -21.089 1.00 84.19 183 LYS A N 1
ATOM 1460 C CA . LYS A 1 183 ? 13.212 11.559 -20.131 1.00 84.19 183 LYS A CA 1
ATOM 1461 C C . LYS A 1 183 ? 12.344 12.618 -20.809 1.00 84.19 183 LYS A C 1
ATOM 1463 O O . LYS A 1 183 ? 11.232 12.868 -20.368 1.00 84.19 183 LYS A O 1
ATOM 1468 N N . ARG A 1 184 ? 12.854 13.224 -21.886 1.00 83.00 184 ARG A N 1
ATOM 1469 C CA . ARG A 1 184 ? 12.101 14.215 -22.660 1.00 83.00 184 ARG A CA 1
ATOM 1470 C C . ARG A 1 184 ? 10.907 13.561 -23.343 1.00 83.00 184 ARG A C 1
ATOM 1472 O O . ARG A 1 184 ? 9.814 14.088 -23.265 1.00 83.00 184 ARG A O 1
ATOM 1479 N N . TRP A 1 185 ? 11.117 12.390 -23.941 1.00 89.94 185 TRP A N 1
ATOM 1480 C CA . TRP A 1 185 ? 10.047 11.625 -24.573 1.00 89.94 185 TRP A CA 1
ATOM 1481 C C . TRP A 1 185 ? 8.946 11.231 -23.573 1.00 89.94 185 TRP A C 1
ATOM 1483 O O . TRP A 1 185 ? 7.775 11.387 -23.882 1.00 89.94 185 TRP A O 1
ATOM 1493 N N . LEU A 1 186 ? 9.305 10.786 -22.362 1.00 89.25 186 LEU A N 1
ATOM 1494 C CA . LEU A 1 186 ? 8.343 10.484 -21.294 1.00 89.25 186 LEU A CA 1
ATOM 1495 C C . LEU A 1 186 ? 7.490 11.712 -20.949 1.00 89.25 186 LEU A C 1
ATOM 1497 O O . LEU A 1 186 ? 6.269 11.608 -20.927 1.00 89.25 186 LEU A O 1
ATOM 1501 N N . TYR A 1 187 ? 8.130 12.864 -20.744 1.00 84.50 187 TYR A N 1
ATOM 1502 C CA . TYR A 1 187 ? 7.436 14.120 -20.466 1.00 84.50 187 TYR A CA 1
ATOM 1503 C C . TYR A 1 187 ? 6.507 14.541 -21.616 1.00 84.50 187 TYR A C 1
ATOM 1505 O O . TYR A 1 187 ? 5.335 14.824 -21.384 1.00 84.50 187 TYR A O 1
ATOM 1513 N N . ASP A 1 188 ? 7.010 14.524 -22.855 1.00 83.31 188 ASP A N 1
ATOM 1514 C CA . ASP A 1 188 ? 6.253 14.916 -24.053 1.00 83.31 188 ASP A CA 1
ATOM 1515 C C . ASP A 1 188 ? 5.026 14.002 -24.287 1.00 83.31 188 ASP A C 1
ATOM 1517 O O . ASP A 1 188 ? 4.029 14.433 -24.859 1.00 83.31 188 ASP A O 1
ATOM 1521 N N . GLU A 1 189 ? 5.077 12.750 -23.820 1.00 89.00 189 GLU A N 1
ATOM 1522 C CA . GLU A 1 189 ? 3.998 11.755 -23.929 1.00 89.00 189 GLU A CA 1
ATOM 1523 C C . GLU A 1 189 ? 3.056 11.713 -22.713 1.00 89.00 189 GLU A C 1
ATOM 1525 O O . GLU A 1 189 ? 2.196 10.826 -22.642 1.00 89.00 189 GLU A O 1
ATOM 1530 N N . GLY A 1 190 ? 3.225 12.636 -21.759 1.00 85.19 190 GLY A N 1
ATOM 1531 C CA . GLY A 1 190 ? 2.366 12.772 -20.581 1.00 85.19 190 GLY A CA 1
ATOM 1532 C C . GLY A 1 190 ? 2.642 11.762 -19.464 1.00 85.19 190 GLY A C 1
ATOM 1533 O O . GLY A 1 190 ? 1.745 11.465 -18.681 1.00 85.19 190 GLY A O 1
ATOM 1534 N N . PHE A 1 191 ? 3.848 11.192 -19.396 1.00 89.94 191 PHE A N 1
ATOM 1535 C CA . PHE A 1 191 ? 4.247 10.346 -18.271 1.00 89.94 191 PHE A CA 1
ATOM 1536 C C . PHE A 1 191 ? 4.768 11.186 -17.103 1.00 89.94 191 PHE A C 1
ATOM 1538 O O . PHE A 1 191 ? 5.651 12.031 -17.266 1.00 89.94 191 PHE A O 1
ATOM 1545 N N . GLU A 1 192 ? 4.298 10.861 -15.907 1.00 90.06 192 GLU A N 1
ATOM 1546 C CA . GLU A 1 192 ? 4.720 11.449 -14.642 1.00 90.06 192 GLU A CA 1
ATOM 1547 C C . GLU A 1 192 ? 5.633 10.493 -13.873 1.00 90.06 192 GLU A C 1
ATOM 1549 O O . GLU A 1 192 ? 5.437 9.277 -13.888 1.00 90.06 192 GLU A O 1
ATOM 1554 N N . GLU A 1 193 ? 6.666 11.033 -13.222 1.00 91.38 193 GLU A N 1
ATOM 1555 C CA . GLU A 1 193 ? 7.582 10.245 -12.391 1.00 91.38 193 GLU A CA 1
ATOM 1556 C C . GLU A 1 193 ? 6.943 9.962 -11.030 1.00 91.38 193 GLU A C 1
ATOM 1558 O O . GLU A 1 193 ? 6.660 10.890 -10.276 1.00 91.38 193 GLU A O 1
ATOM 1563 N N . LEU A 1 194 ? 6.771 8.681 -10.700 1.00 91.00 194 LEU A N 1
ATOM 1564 C CA . LEU A 1 194 ? 6.207 8.256 -9.420 1.00 91.00 194 LEU A CA 1
ATOM 1565 C C . LEU A 1 194 ? 7.264 8.204 -8.320 1.00 91.00 194 LEU A C 1
ATOM 1567 O O . LEU A 1 194 ? 7.068 8.712 -7.217 1.00 91.00 194 LEU A O 1
ATOM 1571 N N . LEU A 1 195 ? 8.387 7.551 -8.617 1.00 90.81 195 LEU A N 1
ATOM 1572 C CA . LEU A 1 195 ? 9.476 7.339 -7.672 1.00 90.81 195 LEU A CA 1
ATOM 1573 C C . LEU A 1 195 ? 10.792 7.092 -8.403 1.00 90.81 195 LEU A C 1
ATOM 1575 O O . LEU A 1 195 ? 10.810 6.610 -9.539 1.00 90.81 195 LEU A O 1
ATOM 1579 N N . GLN A 1 196 ? 11.894 7.372 -7.709 1.00 91.88 196 GLN A N 1
ATOM 1580 C CA . GLN A 1 196 ? 13.250 7.079 -8.157 1.00 91.88 196 GLN A CA 1
ATOM 1581 C C . GLN A 1 196 ? 14.029 6.400 -7.029 1.00 91.88 196 GLN A C 1
ATOM 1583 O O . GLN A 1 196 ? 14.242 6.985 -5.971 1.00 91.88 196 GLN A O 1
ATOM 1588 N N . LEU A 1 197 ? 14.515 5.192 -7.296 1.00 91.94 197 LEU A N 1
ATOM 1589 C CA . LEU A 1 197 ? 15.302 4.391 -6.369 1.00 91.94 197 LEU A CA 1
ATOM 1590 C C . LEU A 1 197 ? 16.781 4.425 -6.736 1.00 91.94 197 LEU A C 1
ATOM 1592 O O . LEU A 1 197 ? 17.168 4.380 -7.910 1.00 91.94 197 LEU A O 1
ATOM 1596 N N . ALA A 1 198 ? 17.607 4.496 -5.700 1.00 89.94 198 ALA A N 1
ATOM 1597 C CA . ALA A 1 198 ? 19.052 4.429 -5.787 1.00 89.94 198 ALA A CA 1
ATOM 1598 C C . ALA A 1 198 ? 19.533 3.003 -5.553 1.00 89.94 198 ALA A C 1
ATOM 1600 O O . ALA A 1 198 ? 19.222 2.420 -4.524 1.00 89.94 198 ALA A O 1
ATOM 1601 N N . PHE A 1 199 ? 20.321 2.463 -6.483 1.00 85.12 199 PHE A N 1
ATOM 1602 C CA . PHE A 1 199 ? 20.935 1.153 -6.300 1.00 85.12 199 PHE A CA 1
ATOM 1603 C C . PHE A 1 199 ? 22.453 1.256 -6.352 1.00 85.12 199 PHE A C 1
ATOM 1605 O O . PHE A 1 199 ? 23.015 1.858 -7.269 1.00 85.12 199 PHE A O 1
ATOM 1612 N N . ASN A 1 200 ? 23.083 0.570 -5.397 1.00 70.00 200 ASN A N 1
ATOM 1613 C CA . ASN A 1 200 ? 24.500 0.638 -5.049 1.00 70.00 200 ASN A CA 1
ATOM 1614 C C . ASN A 1 200 ? 24.916 2.029 -4.522 1.00 70.00 200 ASN A C 1
ATOM 1616 O O . AS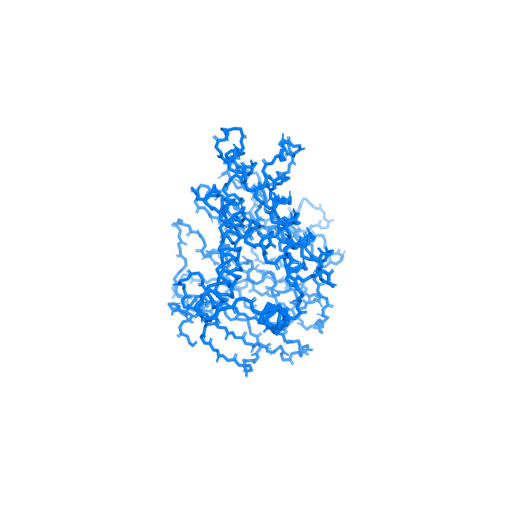N A 1 200 ? 24.549 3.064 -5.074 1.00 70.00 200 ASN A O 1
ATOM 1620 N N . SER A 1 201 ? 25.733 2.051 -3.468 1.00 63.06 201 SER A N 1
ATOM 1621 C CA . SER A 1 201 ? 26.287 3.293 -2.906 1.00 63.06 201 SER A CA 1
ATOM 1622 C C . SER A 1 201 ? 27.229 4.009 -3.878 1.00 63.06 201 SER A C 1
ATOM 1624 O O . SER A 1 201 ? 27.259 5.234 -3.916 1.00 63.06 201 SER A O 1
ATOM 1626 N N . ASP A 1 202 ? 27.958 3.236 -4.689 1.00 58.94 202 ASP A N 1
ATOM 1627 C CA . ASP A 1 202 ? 29.096 3.742 -5.469 1.00 58.94 202 ASP A CA 1
ATOM 1628 C C . ASP A 1 202 ? 28.776 3.942 -6.952 1.00 58.94 202 ASP A C 1
ATOM 1630 O O . ASP A 1 202 ? 29.459 4.691 -7.650 1.00 58.94 202 ASP A O 1
ATOM 1634 N N . SER A 1 203 ? 27.736 3.276 -7.462 1.00 63.69 203 SER A N 1
ATOM 1635 C CA . SER A 1 203 ? 27.256 3.526 -8.815 1.00 63.69 203 SER A CA 1
ATOM 1636 C C . SER A 1 203 ? 26.065 4.466 -8.740 1.00 63.69 203 SER A C 1
ATOM 1638 O O . SER A 1 203 ? 25.061 4.132 -8.123 1.00 63.69 203 SER A O 1
ATOM 1640 N N . ASP A 1 204 ? 26.116 5.588 -9.452 1.00 78.19 204 ASP A N 1
ATOM 1641 C CA . ASP A 1 204 ? 24.985 6.495 -9.722 1.00 78.19 204 ASP A CA 1
ATOM 1642 C C . ASP A 1 204 ? 23.829 5.833 -10.519 1.00 78.19 204 ASP A C 1
ATOM 1644 O O . ASP A 1 204 ? 23.075 6.499 -11.238 1.00 78.19 204 ASP A O 1
ATOM 1648 N N . PHE A 1 205 ? 23.695 4.506 -10.437 1.00 89.12 205 PHE A N 1
ATOM 1649 C CA . PHE A 1 205 ? 22.609 3.750 -11.025 1.00 89.12 205 PHE A CA 1
ATOM 1650 C C . PHE A 1 205 ? 21.312 4.099 -10.297 1.00 89.12 205 PHE A C 1
ATOM 1652 O O . PHE A 1 205 ? 21.205 4.035 -9.065 1.00 89.12 205 PHE A O 1
ATOM 1659 N N . ARG A 1 206 ? 20.326 4.526 -11.082 1.00 91.88 206 ARG A N 1
ATOM 1660 C CA . ARG A 1 206 ? 19.000 4.913 -10.601 1.00 91.88 206 ARG A CA 1
ATOM 1661 C C . ARG A 1 206 ? 17.941 4.209 -11.427 1.00 91.88 206 ARG A C 1
ATOM 1663 O O . ARG A 1 206 ? 18.109 4.053 -12.637 1.00 91.88 206 ARG A O 1
ATOM 1670 N N . VAL A 1 207 ? 16.852 3.823 -10.782 1.00 95.25 207 VAL A N 1
ATOM 1671 C CA . VAL A 1 207 ? 15.668 3.281 -11.449 1.00 95.25 207 VAL A CA 1
ATOM 1672 C C . VAL A 1 207 ? 14.493 4.173 -11.114 1.00 95.25 207 VAL A C 1
ATOM 1674 O O . VAL A 1 207 ? 14.218 4.392 -9.941 1.00 95.25 207 VAL A O 1
ATOM 1677 N N . SER A 1 208 ? 13.806 4.668 -12.133 1.00 95.12 208 SER A N 1
ATOM 1678 C CA . SER A 1 208 ? 12.592 5.462 -11.976 1.00 95.12 208 SER A CA 1
ATOM 1679 C C . SER A 1 208 ? 11.397 4.711 -12.549 1.00 95.12 208 SER A C 1
ATOM 1681 O O . SER A 1 208 ? 11.510 4.077 -13.604 1.00 95.12 208 SER A O 1
ATOM 1683 N N . LEU A 1 209 ? 10.256 4.802 -11.872 1.00 96.38 209 LEU A N 1
ATOM 1684 C CA . LEU A 1 209 ? 8.968 4.331 -12.376 1.00 96.38 209 LEU A CA 1
ATOM 1685 C C . LEU A 1 209 ? 8.123 5.535 -12.778 1.00 96.38 209 LEU A C 1
ATOM 1687 O O . LEU A 1 209 ? 8.078 6.536 -12.065 1.00 96.38 209 LEU A O 1
ATOM 1691 N N . TYR A 1 210 ? 7.470 5.424 -13.927 1.00 94.75 210 TYR A N 1
ATOM 1692 C CA . TYR A 1 210 ? 6.609 6.451 -14.491 1.00 94.75 210 TYR A CA 1
ATOM 1693 C C . TYR A 1 210 ? 5.230 5.878 -14.777 1.00 94.75 210 TYR A C 1
ATOM 1695 O O . TYR A 1 210 ? 5.132 4.722 -15.195 1.00 94.75 210 TYR A O 1
ATOM 1703 N N . VAL A 1 211 ? 4.192 6.694 -14.638 1.00 93.69 211 VAL A N 1
ATOM 1704 C CA . VAL A 1 211 ? 2.823 6.354 -15.040 1.00 93.69 211 VAL A CA 1
ATOM 1705 C C . VAL A 1 211 ? 2.245 7.454 -15.913 1.00 93.69 211 VAL A C 1
ATOM 1707 O O . VAL A 1 211 ? 2.667 8.602 -15.835 1.00 93.69 211 VAL A O 1
ATOM 1710 N N . ARG A 1 212 ? 1.292 7.102 -16.766 1.00 90.44 212 ARG A N 1
ATOM 1711 C CA . ARG A 1 212 ? 0.454 8.061 -17.475 1.00 90.44 212 ARG A CA 1
ATOM 1712 C C . ARG A 1 212 ? -0.979 7.910 -16.996 1.00 90.44 212 ARG A C 1
ATOM 1714 O O . ARG A 1 212 ? -1.549 6.837 -17.154 1.00 90.44 212 ARG A O 1
ATOM 1721 N N . GLU A 1 213 ? -1.548 8.971 -16.437 1.00 85.69 213 GLU A N 1
ATOM 1722 C CA . GLU A 1 213 ? -2.881 8.943 -15.815 1.00 85.69 213 GLU A CA 1
ATOM 1723 C C . GLU A 1 213 ? -4.005 8.600 -16.803 1.00 85.69 213 GLU A C 1
ATOM 1725 O O . GLU A 1 213 ? -4.954 7.915 -16.443 1.00 85.69 213 GLU A O 1
ATOM 1730 N N . GLU A 1 214 ? -3.883 9.012 -18.069 1.00 83.62 214 GLU A N 1
ATOM 1731 C CA . GLU A 1 214 ? -4.940 8.816 -19.074 1.00 83.62 214 GLU A CA 1
ATOM 1732 C C . GLU A 1 214 ? -5.262 7.341 -19.362 1.00 83.62 214 GLU A C 1
ATOM 1734 O O . GLU A 1 214 ? -6.406 7.003 -19.663 1.00 83.62 214 GLU A O 1
ATOM 1739 N N . ASP A 1 215 ? -4.256 6.464 -19.320 1.00 83.94 215 ASP A N 1
ATOM 1740 C CA . ASP A 1 215 ? -4.387 5.047 -19.682 1.00 83.94 215 ASP A CA 1
ATOM 1741 C C . ASP A 1 215 ? -3.653 4.092 -18.731 1.00 83.94 215 ASP A C 1
ATOM 1743 O O . ASP A 1 215 ? -3.460 2.912 -19.043 1.00 83.94 215 ASP A O 1
ATOM 1747 N N . HIS A 1 216 ? -3.232 4.611 -17.576 1.00 88.19 216 HIS A N 1
ATOM 1748 C CA . HIS A 1 216 ? -2.496 3.919 -16.516 1.00 88.19 216 HIS A CA 1
ATOM 1749 C C . HIS A 1 216 ? -1.250 3.162 -16.994 1.00 88.19 216 HIS A C 1
ATOM 1751 O O . HIS A 1 216 ? -0.757 2.251 -16.321 1.00 88.19 216 HIS A O 1
ATOM 1757 N N . ARG A 1 217 ? -0.697 3.527 -18.157 1.00 91.69 217 ARG A N 1
ATOM 1758 C CA . ARG A 1 217 ? 0.498 2.871 -18.685 1.00 91.69 217 ARG A CA 1
ATOM 1759 C C . ARG A 1 217 ? 1.680 3.171 -17.791 1.00 91.69 217 ARG A C 1
ATOM 1761 O O . ARG A 1 217 ? 2.011 4.330 -17.560 1.00 91.69 217 ARG A O 1
ATOM 1768 N N . ALA A 1 218 ? 2.367 2.117 -17.373 1.00 94.94 218 ALA A N 1
ATOM 1769 C CA . ALA A 1 218 ? 3.553 2.230 -16.547 1.00 94.94 218 ALA A CA 1
ATOM 1770 C C . ALA A 1 218 ? 4.834 1.967 -17.350 1.00 94.94 218 ALA A C 1
ATOM 1772 O O . ALA A 1 218 ? 4.910 1.060 -18.192 1.00 94.94 218 ALA A O 1
ATOM 1773 N N . ARG A 1 219 ? 5.880 2.742 -17.060 1.00 95.69 219 ARG A N 1
ATOM 1774 C CA . ARG A 1 219 ? 7.220 2.589 -17.638 1.00 95.69 219 ARG A CA 1
ATOM 1775 C C . ARG A 1 219 ? 8.289 2.555 -16.564 1.00 95.69 219 ARG A C 1
ATOM 1777 O O . ARG A 1 219 ? 8.194 3.238 -15.554 1.00 95.69 219 ARG A O 1
ATOM 1784 N N . ILE A 1 220 ? 9.338 1.791 -16.836 1.00 97.25 220 ILE A N 1
ATOM 1785 C CA . ILE A 1 220 ? 10.551 1.748 -16.029 1.00 97.25 220 ILE A CA 1
ATOM 1786 C C . ILE A 1 220 ? 11.691 2.393 -16.810 1.00 97.25 220 ILE A C 1
ATOM 1788 O O . ILE A 1 220 ? 11.840 2.175 -18.017 1.00 97.25 220 ILE A O 1
ATOM 1792 N N . LEU A 1 221 ? 12.483 3.208 -16.121 1.00 96.25 221 LEU A N 1
ATOM 1793 C CA . LEU A 1 221 ? 13.648 3.895 -16.658 1.00 96.25 221 LEU A CA 1
ATOM 1794 C C . LEU A 1 221 ? 14.867 3.570 -15.797 1.00 96.25 221 LEU A C 1
ATOM 1796 O O . LEU A 1 221 ? 14.934 3.980 -14.643 1.00 96.25 221 LEU A O 1
ATOM 1800 N N . CYS A 1 222 ? 15.865 2.898 -16.362 1.00 94.50 222 CYS A N 1
ATOM 1801 C CA . CYS A 1 222 ? 17.169 2.760 -15.722 1.00 94.50 222 CYS A CA 1
ATOM 1802 C C . CYS A 1 222 ? 18.105 3.860 -16.228 1.00 94.50 222 CYS A C 1
ATOM 1804 O O . CYS A 1 222 ? 18.265 4.043 -17.435 1.00 94.50 222 CYS A O 1
ATOM 1806 N N . LYS A 1 223 ? 18.758 4.569 -15.310 1.00 91.56 223 LYS A N 1
ATOM 1807 C CA . LYS A 1 223 ? 19.869 5.481 -15.585 1.00 91.56 223 LYS A CA 1
ATOM 1808 C C . LYS A 1 223 ? 21.157 4.776 -15.187 1.00 91.56 223 LYS A C 1
ATOM 1810 O O . LYS A 1 223 ? 21.337 4.470 -14.013 1.00 91.56 223 LYS A O 1
ATOM 1815 N N . SER A 1 224 ? 22.063 4.572 -16.140 1.00 86.88 224 SER A N 1
ATOM 1816 C CA . SER A 1 224 ? 23.413 4.082 -15.854 1.00 86.88 224 SER A CA 1
ATOM 1817 C C . SER A 1 224 ? 24.433 5.208 -16.035 1.00 86.88 224 SER A C 1
ATOM 1819 O O . SER A 1 224 ? 24.470 5.831 -17.104 1.00 86.88 224 SER A O 1
ATOM 1821 N N . PRO A 1 225 ? 25.279 5.495 -15.032 1.00 75.38 225 PRO A N 1
ATOM 1822 C CA . PRO A 1 225 ? 26.354 6.464 -15.186 1.00 75.38 225 PRO A CA 1
ATOM 1823 C C . PRO A 1 225 ? 27.403 5.954 -16.182 1.00 75.38 225 PRO A C 1
ATOM 1825 O O . PRO A 1 225 ? 27.663 4.754 -16.278 1.00 75.38 225 PRO A O 1
ATOM 1828 N N . ARG A 1 226 ? 28.027 6.879 -16.917 1.00 70.75 226 ARG A N 1
ATOM 1829 C CA . ARG A 1 226 ? 29.253 6.631 -17.686 1.00 70.75 226 ARG A CA 1
ATOM 1830 C C . ARG A 1 226 ? 30.378 7.451 -17.074 1.00 70.75 226 ARG A C 1
ATOM 1832 O O . ARG A 1 226 ? 30.178 8.614 -16.747 1.00 70.75 226 ARG A O 1
ATOM 1839 N N . THR A 1 227 ? 31.572 6.872 -16.995 1.00 58.56 227 THR A N 1
ATOM 1840 C CA . THR A 1 227 ? 32.779 7.515 -16.449 1.00 58.56 227 THR A CA 1
ATOM 1841 C C . THR A 1 227 ? 33.258 8.737 -17.244 1.00 58.56 227 THR A C 1
ATOM 1843 O O . THR A 1 227 ? 34.049 9.513 -16.723 1.00 58.56 227 THR A O 1
ATOM 1846 N N . SER A 1 228 ? 32.801 8.940 -18.489 1.00 56.38 228 SER A N 1
ATOM 1847 C CA . SER A 1 228 ? 33.300 10.014 -19.371 1.00 56.38 228 SER A CA 1
ATOM 1848 C C . SER A 1 228 ? 32.245 10.742 -20.222 1.00 56.38 228 SER A C 1
ATOM 1850 O O . SER A 1 228 ? 32.604 11.600 -21.027 1.00 56.38 228 SER A O 1
ATOM 1852 N N . ARG A 1 229 ? 30.948 10.415 -20.098 1.00 63.22 229 ARG A N 1
ATOM 1853 C CA . ARG A 1 229 ? 29.855 10.962 -20.937 1.00 63.22 229 ARG A CA 1
ATOM 1854 C C . ARG A 1 229 ? 28.560 11.154 -20.144 1.00 63.22 229 ARG A C 1
ATOM 1856 O O . ARG A 1 229 ? 28.446 10.684 -19.016 1.00 63.22 229 ARG A O 1
ATOM 1863 N N . SER A 1 230 ? 27.571 11.801 -20.771 1.00 66.69 230 SER A N 1
ATOM 1864 C CA . SER A 1 230 ? 26.182 11.803 -20.300 1.00 66.69 230 SER A CA 1
ATOM 1865 C C . SER A 1 230 ? 25.686 10.374 -20.035 1.00 66.69 230 SER A C 1
ATOM 1867 O O . SER A 1 230 ? 26.057 9.437 -20.746 1.00 66.69 230 SER A O 1
ATOM 1869 N N . SER A 1 231 ? 24.882 10.211 -18.980 1.00 79.75 231 SER A N 1
ATOM 1870 C CA . SER A 1 231 ? 24.335 8.915 -18.561 1.00 79.75 231 SER A CA 1
ATOM 1871 C C . SER A 1 231 ? 23.512 8.261 -19.671 1.00 79.75 231 SER A C 1
ATOM 1873 O O . SER A 1 231 ? 22.774 8.949 -20.381 1.00 79.75 231 SER A O 1
ATOM 1875 N N . ASP A 1 232 ? 23.600 6.935 -19.773 1.00 85.31 232 ASP A N 1
ATOM 1876 C CA . ASP A 1 232 ? 22.702 6.169 -20.632 1.00 85.31 232 ASP A CA 1
ATOM 1877 C C . ASP A 1 232 ? 21.370 5.961 -19.916 1.00 85.31 232 ASP A C 1
ATOM 1879 O O . ASP A 1 232 ? 21.324 5.699 -18.709 1.00 85.31 232 ASP A O 1
ATOM 1883 N N . TYR A 1 233 ? 20.291 6.063 -20.683 1.00 90.75 233 TYR A N 1
ATOM 1884 C CA . TYR A 1 233 ? 18.933 5.837 -20.218 1.00 90.75 233 TYR A CA 1
ATOM 1885 C C . TYR A 1 233 ? 18.340 4.656 -20.969 1.00 90.75 233 TYR A C 1
ATOM 1887 O O . TYR A 1 233 ? 18.438 4.596 -22.192 1.00 90.75 233 TYR A O 1
ATOM 1895 N N . TYR A 1 234 ? 17.700 3.747 -20.247 1.00 93.38 234 TYR A N 1
ATOM 1896 C CA . TYR A 1 234 ? 17.083 2.541 -20.790 1.00 93.38 234 TYR A CA 1
ATOM 1897 C C . TYR A 1 234 ? 15.628 2.530 -20.351 1.00 93.38 234 TYR A C 1
ATOM 1899 O O . TYR A 1 234 ? 15.361 2.549 -19.153 1.00 93.38 234 TYR A O 1
ATOM 1907 N N . CYS A 1 235 ? 14.689 2.535 -21.296 1.00 95.31 235 CYS A N 1
ATOM 1908 C CA . CYS A 1 235 ? 13.265 2.647 -20.989 1.00 95.31 235 CYS A CA 1
ATOM 1909 C C . CYS A 1 235 ? 12.471 1.516 -21.633 1.00 95.31 235 CYS A C 1
ATOM 1911 O O . CYS A 1 235 ? 12.577 1.302 -22.842 1.00 95.31 235 CYS A O 1
ATOM 1913 N N . LEU A 1 236 ? 11.637 0.840 -20.844 1.00 95.00 236 LEU A N 1
ATOM 1914 C CA . LEU A 1 236 ? 10.653 -0.122 -21.333 1.00 95.00 236 LEU A CA 1
ATOM 1915 C C . LEU A 1 236 ? 9.315 0.044 -20.599 1.00 95.00 236 LEU A C 1
ATOM 1917 O O . LEU A 1 236 ? 9.287 0.483 -19.449 1.00 95.00 236 LEU A O 1
ATOM 1921 N N . PRO A 1 237 ? 8.191 -0.294 -21.249 1.00 94.25 237 PRO A N 1
ATOM 1922 C CA . PRO A 1 237 ? 6.924 -0.457 -20.551 1.00 94.25 237 PRO A CA 1
ATOM 1923 C C . PRO A 1 237 ? 6.953 -1.716 -19.670 1.00 94.25 237 PRO A C 1
ATOM 1925 O O . PRO A 1 237 ? 7.549 -2.730 -20.048 1.00 94.25 237 PRO A O 1
ATOM 1928 N N . LEU A 1 238 ? 6.302 -1.653 -18.506 1.00 95.19 238 LEU A N 1
ATOM 1929 C CA . LEU A 1 238 ? 6.321 -2.746 -17.522 1.00 95.19 238 LEU A CA 1
ATOM 1930 C C . LEU A 1 238 ? 5.698 -4.038 -18.071 1.00 95.19 238 LEU A C 1
ATOM 1932 O O . LEU A 1 238 ? 6.176 -5.126 -17.773 1.00 95.19 238 LEU A O 1
ATOM 1936 N N . ASN A 1 239 ? 4.681 -3.939 -18.929 1.00 91.44 239 ASN A N 1
ATOM 1937 C CA . ASN A 1 239 ? 4.000 -5.094 -19.531 1.00 91.44 239 ASN A CA 1
ATOM 1938 C C . ASN A 1 239 ? 4.838 -5.893 -20.547 1.00 91.44 239 ASN A C 1
ATOM 1940 O O . ASN A 1 239 ? 4.398 -6.945 -21.008 1.00 91.44 239 ASN A O 1
ATOM 1944 N N . LEU A 1 240 ? 6.037 -5.424 -20.911 1.00 91.50 240 LEU A N 1
ATOM 1945 C CA . LEU A 1 240 ? 6.995 -6.197 -21.712 1.00 91.50 240 LEU A CA 1
ATOM 1946 C C . LEU A 1 240 ? 8.013 -6.968 -20.864 1.00 91.50 240 LEU A C 1
ATOM 1948 O O . LEU A 1 240 ? 8.862 -7.663 -21.434 1.00 91.50 240 LEU A O 1
ATOM 1952 N N . LEU A 1 241 ? 7.953 -6.813 -19.542 1.00 93.75 241 LEU A N 1
ATOM 1953 C CA . LEU A 1 241 ? 8.911 -7.361 -18.599 1.00 93.75 241 LEU A CA 1
ATOM 1954 C C . LEU A 1 241 ? 8.238 -8.362 -17.658 1.00 93.75 241 LEU A C 1
ATOM 1956 O O . LEU A 1 241 ? 7.119 -8.150 -17.189 1.00 93.75 241 LEU A O 1
ATOM 1960 N N . GLU A 1 242 ? 8.969 -9.431 -17.375 1.00 93.81 242 GLU A N 1
ATOM 1961 C CA . GLU A 1 242 ? 8.712 -10.380 -16.297 1.00 93.81 242 GLU A CA 1
ATOM 1962 C C . GLU A 1 242 ? 9.770 -10.182 -15.206 1.00 93.81 242 GLU A C 1
ATOM 1964 O O . GLU A 1 242 ? 10.914 -9.844 -15.520 1.00 93.81 242 GLU A O 1
ATOM 1969 N N . ILE A 1 243 ? 9.395 -10.348 -13.941 1.00 96.19 243 ILE A N 1
ATOM 1970 C CA . ILE A 1 243 ? 10.263 -10.138 -12.783 1.00 96.19 243 ILE A CA 1
ATOM 1971 C C . ILE A 1 243 ? 10.560 -11.466 -12.085 1.00 96.19 243 ILE A C 1
ATOM 1973 O O . ILE A 1 243 ? 9.666 -12.168 -11.651 1.00 96.19 243 ILE A O 1
ATOM 1977 N N . VAL A 1 244 ? 11.829 -11.839 -11.976 1.00 94.94 244 VAL A N 1
ATOM 1978 C CA . VAL A 1 244 ? 12.235 -13.122 -11.384 1.00 94.94 244 VAL A CA 1
ATOM 1979 C C . VAL A 1 244 ? 13.206 -12.855 -10.252 1.00 94.94 244 VAL A C 1
ATOM 1981 O O . VAL A 1 244 ? 14.142 -12.069 -10.414 1.00 94.94 244 VAL A O 1
ATOM 1984 N N . ARG A 1 245 ? 13.006 -13.497 -9.102 1.00 94.31 245 ARG A N 1
ATOM 1985 C CA . ARG A 1 245 ? 13.958 -13.395 -7.998 1.00 94.31 245 ARG A CA 1
ATOM 1986 C C . ARG A 1 245 ? 15.087 -14.403 -8.185 1.00 94.31 245 ARG A C 1
ATOM 1988 O O . ARG A 1 245 ? 14.859 -15.565 -8.486 1.00 94.31 245 ARG A O 1
ATOM 1995 N N . VAL A 1 246 ? 16.319 -13.941 -7.990 1.00 93.00 246 VAL A N 1
ATOM 1996 C CA . VAL A 1 246 ? 17.518 -14.785 -7.964 1.00 93.00 246 VAL A CA 1
ATOM 1997 C C . VAL A 1 246 ? 18.377 -14.348 -6.781 1.00 93.00 246 VAL A C 1
ATOM 1999 O O . VAL A 1 246 ? 19.097 -13.348 -6.861 1.00 93.00 246 VAL A O 1
ATOM 2002 N N . GLY A 1 247 ? 18.287 -15.076 -5.664 1.00 91.44 247 GLY A N 1
ATOM 2003 C CA . GLY A 1 247 ? 19.006 -14.743 -4.434 1.00 91.44 247 GLY A CA 1
ATOM 2004 C C . GLY A 1 247 ? 18.613 -13.366 -3.890 1.00 91.44 247 GLY A C 1
ATOM 2005 O O . GLY A 1 247 ? 17.453 -13.126 -3.552 1.00 91.44 247 GLY A O 1
ATOM 2006 N N . SER A 1 248 ? 19.583 -12.445 -3.811 1.00 93.06 248 SER A N 1
ATOM 2007 C CA . SER A 1 248 ? 19.372 -11.067 -3.340 1.00 93.06 248 SER A CA 1
ATOM 2008 C C . SER A 1 248 ? 19.008 -10.080 -4.464 1.00 93.06 248 SER A C 1
ATOM 2010 O O . SER A 1 248 ? 19.150 -8.866 -4.289 1.00 93.06 248 SER A O 1
ATOM 2012 N N . CYS A 1 249 ? 18.628 -10.572 -5.647 1.00 95.12 249 CYS A N 1
ATOM 2013 C CA . CYS A 1 249 ? 18.360 -9.745 -6.822 1.00 95.12 249 CYS A CA 1
ATOM 2014 C C . CYS A 1 249 ? 16.964 -9.988 -7.402 1.00 95.12 249 CYS A C 1
ATOM 2016 O O . CYS A 1 249 ? 16.485 -11.120 -7.423 1.00 95.12 249 CYS A O 1
ATOM 2018 N N . LEU A 1 250 ? 16.367 -8.935 -7.965 1.00 96.81 250 LEU A N 1
ATOM 2019 C CA . LEU A 1 250 ? 15.250 -9.040 -8.901 1.00 96.81 250 LEU A CA 1
ATOM 2020 C C . LEU A 1 250 ? 15.767 -8.814 -10.320 1.00 96.81 250 LEU A C 1
ATOM 2022 O O . LEU A 1 250 ? 16.344 -7.771 -10.644 1.00 96.81 250 LEU A O 1
ATOM 2026 N N . GLN A 1 251 ? 15.558 -9.811 -11.165 1.00 96.44 251 GLN A N 1
ATOM 2027 C CA . GLN A 1 251 ? 15.885 -9.791 -12.577 1.00 96.44 251 GLN A CA 1
ATOM 2028 C C . GLN A 1 251 ? 14.647 -9.415 -13.378 1.00 96.44 251 GLN A C 1
ATOM 2030 O O . GLN A 1 251 ? 13.636 -10.107 -13.351 1.00 96.44 251 GLN A O 1
ATOM 2035 N N . LEU A 1 252 ? 14.741 -8.312 -14.112 1.00 97.19 252 LEU A N 1
ATOM 2036 C CA . LEU A 1 252 ? 13.730 -7.894 -15.069 1.00 97.19 252 LEU A CA 1
ATOM 2037 C C . LEU A 1 252 ? 14.098 -8.468 -16.427 1.00 97.19 252 LEU A C 1
ATOM 2039 O O . LEU A 1 252 ? 15.142 -8.131 -16.988 1.00 97.19 252 LEU A O 1
ATOM 2043 N N . CYS A 1 253 ? 13.236 -9.318 -16.959 1.00 94.88 253 CYS A N 1
ATOM 2044 C CA . CYS A 1 253 ? 13.479 -10.094 -18.158 1.00 94.88 253 CYS A CA 1
ATOM 2045 C C . CYS A 1 253 ? 12.454 -9.767 -19.237 1.00 94.88 253 CYS A C 1
ATOM 2047 O O . CYS A 1 253 ? 11.254 -9.709 -18.992 1.00 94.88 253 CYS A O 1
ATOM 2049 N N . ARG A 1 254 ? 12.918 -9.604 -20.474 1.00 91.56 254 ARG A N 1
ATOM 2050 C CA . ARG A 1 254 ? 12.057 -9.462 -21.644 1.00 91.56 254 ARG A CA 1
ATOM 2051 C C . ARG A 1 254 ? 11.866 -10.817 -22.305 1.00 91.56 254 ARG A C 1
ATOM 2053 O O . ARG A 1 254 ? 12.834 -11.493 -22.649 1.00 91.56 254 ARG A O 1
ATOM 2060 N N . ARG A 1 255 ? 10.621 -11.168 -22.601 1.00 84.06 255 ARG A N 1
ATOM 2061 C CA . ARG A 1 255 ? 10.315 -12.362 -23.393 1.00 84.06 255 ARG A CA 1
ATOM 2062 C C . ARG A 1 255 ? 10.535 -12.114 -24.887 1.00 84.06 255 ARG A C 1
ATOM 2064 O O . ARG A 1 255 ? 10.067 -11.115 -25.446 1.00 84.06 255 ARG A O 1
ATOM 2071 N N . ARG A 1 256 ? 11.243 -13.028 -25.562 1.00 79.38 256 ARG A N 1
ATOM 2072 C CA . ARG A 1 256 ? 11.385 -12.986 -27.030 1.00 79.38 256 ARG A CA 1
ATOM 2073 C C . ARG A 1 256 ? 10.051 -13.287 -27.720 1.00 79.38 256 ARG A C 1
ATOM 2075 O O . ARG A 1 256 ? 9.233 -14.062 -27.227 1.00 79.38 256 ARG A O 1
ATOM 2082 N N . ARG A 1 257 ? 9.829 -12.690 -28.900 1.00 63.72 257 ARG A N 1
ATOM 2083 C CA . ARG A 1 257 ? 8.631 -12.966 -29.713 1.00 63.72 257 ARG A CA 1
ATOM 2084 C C . ARG A 1 257 ? 8.601 -14.452 -30.095 1.00 63.72 257 ARG A C 1
ATOM 2086 O O . ARG A 1 257 ? 9.489 -14.906 -30.806 1.00 63.72 257 ARG A O 1
ATOM 2093 N N . GLY A 1 258 ? 7.572 -15.173 -29.645 1.00 59.66 258 GLY A N 1
ATOM 2094 C CA . GLY A 1 258 ? 7.297 -16.559 -30.045 1.00 59.66 258 GLY A CA 1
ATOM 2095 C C . GLY A 1 258 ? 8.020 -17.657 -29.254 1.00 59.66 258 GLY A C 1
ATOM 2096 O O . GLY A 1 258 ? 7.933 -18.811 -29.659 1.00 59.66 258 GLY A O 1
ATOM 2097 N N . GLY A 1 259 ? 8.707 -17.337 -28.148 1.00 64.50 259 GLY A N 1
ATOM 2098 C CA . GLY A 1 259 ? 9.434 -18.323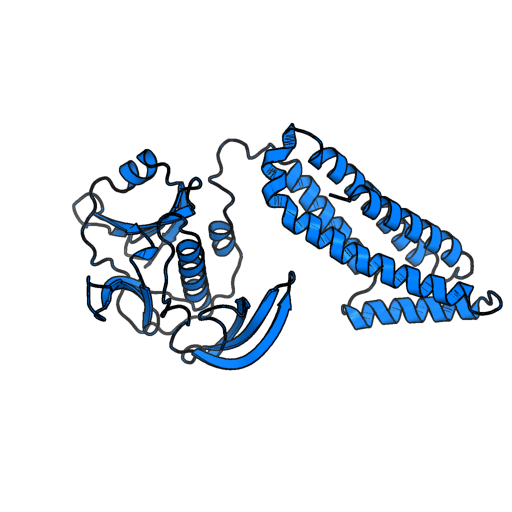 -27.335 1.00 64.50 259 GLY A CA 1
ATOM 2099 C C . GLY A 1 259 ? 9.168 -18.226 -25.829 1.00 64.50 259 GLY A C 1
ATOM 2100 O O . GLY A 1 259 ? 8.524 -17.292 -25.353 1.00 64.50 259 GLY A O 1
ATOM 2101 N N . TYR A 1 260 ? 9.700 -19.203 -25.090 1.00 68.69 260 TYR A N 1
ATOM 2102 C CA . TYR A 1 260 ? 9.744 -19.236 -23.617 1.00 68.69 260 TYR A CA 1
ATOM 2103 C C . TYR A 1 260 ? 11.023 -18.609 -23.041 1.00 68.69 260 TYR A C 1
ATOM 2105 O O . TYR A 1 260 ? 11.203 -18.574 -21.830 1.00 68.69 260 TYR A O 1
ATOM 2113 N N . GLU A 1 261 ? 11.924 -18.142 -23.906 1.00 82.56 261 GLU A N 1
ATOM 2114 C CA . GLU A 1 261 ? 13.214 -17.592 -23.506 1.00 82.56 261 GLU A CA 1
ATOM 2115 C C . GLU A 1 261 ? 13.052 -16.185 -22.915 1.00 82.56 261 GLU A C 1
ATOM 2117 O O . GLU A 1 261 ? 12.547 -15.261 -23.572 1.00 82.56 261 GLU A O 1
ATOM 2122 N N . LEU A 1 262 ? 13.513 -16.047 -21.673 1.00 87.12 262 LEU A N 1
ATOM 2123 C CA . LEU A 1 262 ? 13.633 -14.792 -20.948 1.00 87.12 262 LEU A CA 1
ATOM 2124 C C . LEU A 1 262 ? 15.031 -14.211 -21.162 1.00 87.12 262 LEU A C 1
ATOM 2126 O O . LEU A 1 262 ? 16.036 -14.850 -20.867 1.00 87.12 262 LEU A O 1
ATOM 2130 N N . VAL A 1 263 ? 15.088 -12.988 -21.686 1.00 92.50 263 VAL A N 1
ATOM 2131 C CA . VAL A 1 263 ? 16.335 -12.247 -21.887 1.00 92.50 263 VAL A CA 1
ATOM 2132 C C . VAL A 1 263 ? 16.450 -11.192 -20.801 1.00 92.50 263 VAL A C 1
ATOM 2134 O O . VAL A 1 263 ? 15.600 -10.305 -20.713 1.00 92.50 263 VAL A O 1
ATOM 2137 N N . LEU A 1 264 ? 17.510 -11.264 -20.000 1.00 94.62 264 LEU A N 1
ATOM 2138 C CA . LEU A 1 264 ? 17.777 -10.301 -18.936 1.00 94.62 264 LEU A CA 1
ATOM 2139 C C . LEU A 1 264 ? 17.878 -8.874 -19.498 1.00 94.62 264 LEU A C 1
ATOM 2141 O O . LEU A 1 264 ? 18.686 -8.597 -20.383 1.00 94.62 264 LEU A O 1
ATOM 2145 N N . TRP A 1 265 ? 17.064 -7.967 -18.965 1.00 96.00 265 TRP A N 1
ATOM 2146 C CA . TRP A 1 265 ? 17.054 -6.544 -19.303 1.00 96.00 265 TRP A CA 1
ATOM 2147 C C . TRP A 1 265 ? 17.660 -5.689 -18.187 1.00 96.00 265 TRP A C 1
ATOM 2149 O O . TRP A 1 265 ? 18.435 -4.774 -18.465 1.00 96.00 265 TRP A O 1
ATOM 2159 N N . ALA A 1 266 ? 17.370 -6.002 -16.926 1.00 95.62 266 ALA A N 1
ATOM 2160 C CA . ALA A 1 266 ? 18.020 -5.373 -15.781 1.00 95.62 266 ALA A CA 1
ATOM 2161 C C . ALA A 1 266 ? 18.170 -6.359 -14.623 1.00 95.62 266 ALA A C 1
ATOM 2163 O O . ALA A 1 266 ? 17.316 -7.212 -14.412 1.00 95.62 266 ALA A O 1
ATOM 2164 N N . ASN A 1 267 ? 19.252 -6.212 -13.867 1.00 95.44 267 ASN A N 1
ATOM 2165 C CA . ASN A 1 267 ? 19.457 -6.882 -12.590 1.00 95.44 267 ASN A CA 1
ATOM 2166 C C . ASN A 1 267 ? 19.435 -5.810 -11.502 1.00 95.44 267 ASN A C 1
ATOM 2168 O O . ASN A 1 267 ? 20.173 -4.830 -11.621 1.00 95.44 267 ASN A O 1
ATOM 2172 N N . LEU A 1 268 ? 18.595 -5.975 -10.483 1.00 95.44 268 LEU A N 1
ATOM 2173 C CA . LEU A 1 268 ? 18.442 -5.039 -9.370 1.00 95.44 268 LEU A CA 1
ATOM 2174 C C . LEU A 1 268 ? 18.783 -5.759 -8.070 1.00 95.44 268 LEU A C 1
ATOM 2176 O O . LEU A 1 268 ? 18.086 -6.691 -7.680 1.00 95.44 268 LEU A O 1
ATOM 2180 N N . LYS A 1 269 ? 19.870 -5.349 -7.420 1.00 93.94 269 LYS A N 1
ATOM 2181 C CA . LYS A 1 269 ? 20.348 -5.934 -6.170 1.00 93.94 269 LYS A CA 1
ATOM 2182 C C . LYS A 1 269 ? 19.784 -5.185 -4.969 1.00 93.94 269 LYS A C 1
ATOM 2184 O O . LYS A 1 269 ? 19.961 -3.973 -4.883 1.00 93.94 269 LYS A O 1
ATOM 2189 N N . PHE A 1 270 ? 19.196 -5.919 -4.034 1.00 93.31 270 PHE A N 1
ATOM 2190 C CA . PHE A 1 270 ? 18.630 -5.386 -2.797 1.00 93.31 270 PHE A CA 1
ATOM 2191 C C . PHE A 1 270 ? 19.477 -5.809 -1.597 1.00 93.31 270 PHE A C 1
ATOM 2193 O O . PHE A 1 270 ? 20.076 -6.888 -1.598 1.00 93.31 270 PHE A O 1
ATOM 2200 N N . SER A 1 271 ? 19.556 -4.938 -0.593 1.00 91.50 271 SER A N 1
ATOM 2201 C CA . SER A 1 271 ? 20.235 -5.207 0.681 1.00 91.50 271 SER A CA 1
ATOM 2202 C C . SER A 1 271 ? 19.276 -5.763 1.732 1.00 91.50 271 SER A C 1
ATOM 2204 O O . SER A 1 271 ? 19.719 -6.482 2.629 1.00 91.50 271 SER A O 1
ATOM 2206 N N . THR A 1 272 ? 17.982 -5.455 1.615 1.00 93.19 272 THR A N 1
ATOM 2207 C CA . THR A 1 272 ? 16.929 -5.888 2.538 1.00 93.19 272 THR A CA 1
ATOM 2208 C C . THR A 1 272 ? 15.801 -6.611 1.809 1.00 93.19 272 THR A C 1
ATOM 2210 O O . THR A 1 272 ? 15.595 -6.424 0.604 1.00 93.19 272 THR A O 1
ATOM 2213 N N . LEU A 1 273 ? 15.083 -7.473 2.533 1.00 93.25 273 LEU A N 1
ATOM 2214 C CA . LEU A 1 273 ? 13.953 -8.211 1.969 1.00 93.25 273 LEU A CA 1
ATOM 2215 C C . LEU A 1 273 ? 12.755 -7.304 1.736 1.00 93.25 273 LEU A C 1
ATOM 2217 O O . LEU A 1 273 ? 12.081 -7.432 0.720 1.00 93.25 273 LEU A O 1
ATOM 2221 N N . GLU A 1 274 ? 12.516 -6.365 2.636 1.00 93.44 274 GLU A N 1
ATOM 2222 C CA . GLU A 1 274 ? 11.386 -5.456 2.572 1.00 93.44 274 GLU A CA 1
ATOM 2223 C C . GLU A 1 274 ? 11.482 -4.568 1.327 1.00 93.44 274 GLU A C 1
ATOM 2225 O O . GLU A 1 274 ? 10.528 -4.518 0.556 1.00 93.44 274 GLU A O 1
ATOM 2230 N N . GLU A 1 275 ? 12.646 -3.983 1.021 1.00 93.50 275 GLU A N 1
ATOM 2231 C CA . GLU A 1 275 ? 12.832 -3.215 -0.222 1.00 93.50 275 GLU A CA 1
ATOM 2232 C C . GLU A 1 275 ? 12.596 -4.068 -1.479 1.00 93.50 275 GLU A C 1
ATOM 2234 O O . GLU A 1 275 ? 11.994 -3.598 -2.449 1.00 93.50 275 GLU A O 1
ATOM 2239 N N . MET A 1 276 ? 13.046 -5.329 -1.465 1.00 94.94 276 MET A N 1
ATOM 2240 C CA . MET A 1 276 ? 12.831 -6.268 -2.567 1.00 94.94 276 MET A CA 1
ATOM 2241 C C . MET A 1 276 ? 11.340 -6.560 -2.762 1.00 94.94 276 MET A C 1
ATOM 2243 O O . MET A 1 276 ? 10.830 -6.456 -3.878 1.00 94.94 276 MET A O 1
ATOM 2247 N N . VAL A 1 277 ? 10.638 -6.910 -1.685 1.00 94.94 277 VAL A N 1
ATOM 2248 C CA . VAL A 1 277 ? 9.209 -7.241 -1.707 1.00 94.94 277 VAL A CA 1
ATOM 2249 C C . VAL A 1 277 ? 8.383 -6.023 -2.122 1.00 94.94 277 VAL A C 1
ATOM 2251 O O . VAL A 1 277 ? 7.513 -6.149 -2.982 1.00 94.94 277 VAL A O 1
ATOM 2254 N N . LEU A 1 278 ? 8.680 -4.833 -1.590 1.00 95.00 278 LEU A N 1
ATOM 2255 C CA . LEU A 1 278 ? 7.989 -3.590 -1.951 1.00 95.00 278 LEU A CA 1
ATOM 2256 C C . LEU A 1 278 ? 8.180 -3.260 -3.432 1.00 95.00 278 LEU A C 1
ATOM 2258 O O . LEU A 1 278 ? 7.209 -2.938 -4.122 1.00 95.00 278 LEU A O 1
ATOM 2262 N N . PHE A 1 279 ? 9.403 -3.400 -3.956 1.00 96.56 279 PHE A N 1
ATOM 2263 C CA . PHE A 1 279 ? 9.662 -3.227 -5.384 1.00 96.56 279 PHE A CA 1
ATOM 2264 C C . PHE A 1 279 ? 8.895 -4.242 -6.232 1.00 96.56 279 PHE A C 1
ATOM 2266 O O . PHE A 1 279 ? 8.251 -3.857 -7.209 1.00 96.56 279 PHE A O 1
ATOM 2273 N N . PHE A 1 280 ? 8.936 -5.521 -5.856 1.00 96.44 280 PHE A N 1
ATOM 2274 C CA . PHE A 1 280 ? 8.246 -6.599 -6.558 1.00 96.44 280 PHE A CA 1
ATOM 2275 C C . PHE A 1 280 ? 6.732 -6.361 -6.623 1.00 96.44 280 PHE A C 1
ATOM 2277 O O . PHE A 1 280 ? 6.159 -6.318 -7.714 1.00 96.44 280 PHE A O 1
ATOM 2284 N N . CYS A 1 281 ? 6.090 -6.116 -5.479 1.00 94.75 281 CYS A N 1
ATOM 2285 C CA . CYS A 1 281 ? 4.656 -5.845 -5.401 1.00 94.75 281 CYS A CA 1
ATOM 2286 C C . CYS A 1 281 ? 4.272 -4.586 -6.187 1.00 94.75 281 CYS A C 1
ATOM 2288 O O . CYS A 1 281 ? 3.305 -4.607 -6.952 1.00 94.75 281 CYS A O 1
ATOM 2290 N N . THR A 1 282 ? 5.060 -3.511 -6.065 1.00 95.38 282 THR A N 1
ATOM 2291 C CA . THR A 1 282 ? 4.816 -2.260 -6.796 1.00 95.38 282 THR A CA 1
ATOM 2292 C C . THR A 1 282 ? 4.905 -2.470 -8.304 1.00 95.38 282 THR A C 1
ATOM 2294 O O . THR A 1 282 ? 4.041 -2.005 -9.049 1.00 95.38 282 THR A O 1
ATOM 2297 N N . PHE A 1 283 ? 5.916 -3.209 -8.766 1.00 96.19 283 PHE A N 1
ATOM 2298 C CA . PHE A 1 283 ? 6.078 -3.556 -10.173 1.00 96.19 283 PHE A CA 1
ATOM 2299 C C . PHE A 1 283 ? 4.868 -4.338 -10.702 1.00 96.19 283 PHE A C 1
ATOM 2301 O O . PHE A 1 283 ? 4.320 -3.982 -11.747 1.00 96.19 283 PHE A O 1
ATOM 2308 N N . LEU A 1 284 ? 4.423 -5.374 -9.983 1.00 93.88 284 LEU A N 1
ATOM 2309 C CA . LEU A 1 284 ? 3.278 -6.186 -10.399 1.00 93.88 284 LEU A CA 1
ATOM 2310 C C . LEU A 1 284 ? 1.983 -5.371 -10.465 1.00 93.88 284 LEU A C 1
ATOM 2312 O O . LEU A 1 284 ? 1.264 -5.457 -11.464 1.00 93.88 284 LEU A O 1
ATOM 2316 N N . ALA A 1 285 ? 1.712 -4.554 -9.447 1.00 92.25 285 ALA A N 1
ATOM 2317 C CA . ALA A 1 285 ? 0.517 -3.721 -9.384 1.00 92.25 285 ALA A CA 1
ATOM 2318 C C . ALA A 1 285 ? 0.491 -2.680 -10.518 1.00 92.25 285 ALA A C 1
ATOM 2320 O O . ALA A 1 285 ? -0.458 -2.663 -11.305 1.00 92.25 285 ALA A O 1
ATOM 2321 N N . LEU A 1 286 ? 1.571 -1.906 -10.698 1.00 93.69 286 LEU A N 1
ATOM 2322 C CA . LEU A 1 286 ? 1.686 -0.926 -11.789 1.00 93.69 286 LEU A CA 1
ATOM 2323 C C . LEU A 1 286 ? 1.619 -1.565 -13.182 1.00 93.69 286 LEU A C 1
ATOM 2325 O O . LEU A 1 286 ? 1.153 -0.947 -14.137 1.00 93.69 286 LEU A O 1
ATOM 2329 N N . ARG A 1 287 ? 2.084 -2.808 -13.331 1.00 93.81 287 ARG A N 1
ATOM 2330 C CA . ARG A 1 287 ? 1.959 -3.549 -14.590 1.00 93.81 287 ARG A CA 1
ATOM 2331 C C . ARG A 1 287 ? 0.519 -3.984 -14.859 1.00 93.81 287 ARG A C 1
ATOM 2333 O O . ARG A 1 287 ? 0.094 -3.983 -16.012 1.00 93.81 287 ARG A O 1
ATOM 2340 N N . SER A 1 288 ? -0.209 -4.379 -13.818 1.00 88.94 288 SER A N 1
ATOM 2341 C CA . SER A 1 288 ? -1.569 -4.916 -13.937 1.00 88.94 288 SER A CA 1
ATOM 2342 C C . SER A 1 288 ? -2.617 -3.871 -14.334 1.00 88.94 288 SER A C 1
ATOM 2344 O O . SER A 1 288 ? -3.629 -4.228 -14.930 1.00 88.94 288 SER A O 1
ATOM 2346 N N . GLN A 1 289 ? -2.352 -2.591 -14.063 1.00 87.88 289 GLN A N 1
ATOM 2347 C CA . GLN A 1 289 ? -3.253 -1.478 -14.379 1.00 87.88 289 GLN A CA 1
ATOM 2348 C C . GLN A 1 289 ? -3.136 -0.950 -15.821 1.00 87.88 289 GLN A C 1
ATOM 2350 O O . GLN A 1 289 ? -3.944 -0.112 -16.201 1.00 87.88 289 GLN A O 1
ATOM 2355 N N . ASP A 1 290 ? -2.176 -1.412 -16.639 1.00 87.00 290 ASP A N 1
ATOM 2356 C CA . ASP A 1 290 ? -2.001 -0.932 -18.025 1.00 87.00 290 ASP A CA 1
ATOM 2357 C C . ASP A 1 290 ? -3.255 -1.221 -18.873 1.00 87.00 290 ASP A C 1
ATOM 2359 O O . ASP A 1 290 ? -3.474 -2.348 -19.329 1.00 87.00 290 ASP A O 1
ATOM 2363 N N . ALA A 1 291 ? -4.068 -0.186 -19.115 1.00 79.56 291 ALA A N 1
ATOM 2364 C CA . ALA A 1 291 ? -5.332 -0.306 -19.839 1.00 79.56 291 ALA A CA 1
ATOM 2365 C C . ALA A 1 291 ? -5.136 -0.474 -21.354 1.00 79.56 291 ALA A C 1
ATOM 2367 O O . ALA A 1 291 ? -6.012 -0.990 -22.049 1.00 79.56 291 ALA A O 1
ATOM 2368 N N . GLY A 1 292 ? -3.986 -0.050 -21.887 1.00 75.88 292 GLY A N 1
ATOM 2369 C CA . GLY A 1 292 ? -3.693 -0.124 -23.315 1.00 75.88 292 GLY A CA 1
ATOM 2370 C C . GLY A 1 292 ? -3.323 -1.535 -23.765 1.00 75.88 292 GLY A C 1
ATOM 2371 O O . GLY A 1 292 ? -3.673 -1.949 -24.874 1.00 75.88 292 GLY A O 1
ATOM 2372 N N . ARG A 1 293 ? -2.586 -2.272 -22.926 1.00 79.31 293 ARG A N 1
ATOM 2373 C CA . ARG A 1 293 ? -2.189 -3.667 -23.165 1.00 79.31 293 ARG A CA 1
ATOM 2374 C C . ARG A 1 293 ? -2.090 -4.434 -21.841 1.00 79.31 293 ARG A C 1
ATOM 2376 O O . ARG A 1 293 ? -0.968 -4.633 -21.353 1.00 79.31 293 ARG A O 1
ATOM 2383 N N . PRO A 1 294 ? -3.233 -4.898 -21.307 1.00 79.69 294 PRO A N 1
ATOM 2384 C CA . PRO A 1 294 ? -3.264 -5.737 -20.118 1.00 79.69 294 PRO A CA 1
ATOM 2385 C C . PRO A 1 294 ? -2.412 -6.996 -20.306 1.00 79.69 294 PRO A C 1
ATOM 2387 O O . PRO A 1 294 ? -2.401 -7.600 -21.383 1.00 79.69 294 PRO A O 1
ATOM 2390 N N . VAL A 1 295 ? -1.678 -7.386 -19.265 1.00 81.88 295 VAL A N 1
ATOM 2391 C CA . VAL A 1 295 ? -0.891 -8.625 -19.279 1.00 81.88 295 VAL A CA 1
ATOM 2392 C C . VAL A 1 295 ? -1.818 -9.815 -19.045 1.00 81.88 295 VAL A C 1
ATOM 2394 O O . VAL A 1 295 ? -2.633 -9.810 -18.129 1.00 81.88 295 VAL A O 1
ATOM 2397 N N . GLU A 1 296 ? -1.654 -10.858 -19.854 1.00 78.25 296 GLU A N 1
ATOM 2398 C CA . GLU A 1 296 ? -2.320 -12.152 -19.693 1.00 78.25 296 GLU A CA 1
ATOM 2399 C C . GLU A 1 296 ? -1.273 -13.236 -19.394 1.00 78.25 296 GLU A C 1
ATOM 2401 O O . GLU A 1 296 ? -0.139 -13.138 -19.879 1.00 78.25 296 GLU A O 1
ATOM 2406 N N . ARG A 1 297 ? -1.652 -14.318 -18.693 1.00 78.88 297 ARG A N 1
ATOM 2407 C CA . ARG A 1 297 ? -0.759 -15.457 -18.395 1.00 78.88 297 ARG A CA 1
ATOM 2408 C C . ARG A 1 297 ? 0.433 -15.046 -17.538 1.00 78.88 297 ARG A C 1
ATOM 2410 O O . ARG A 1 297 ? 1.573 -15.327 -17.915 1.00 78.88 297 ARG A O 1
ATOM 2417 N N . ILE A 1 298 ? 0.165 -14.376 -16.421 1.00 83.31 298 ILE A N 1
ATOM 2418 C CA . ILE A 1 298 ? 1.170 -13.909 -15.466 1.00 83.31 298 ILE A CA 1
ATOM 2419 C C . ILE A 1 298 ? 1.790 -15.135 -14.785 1.00 83.31 298 ILE A C 1
ATOM 2421 O O . ILE A 1 298 ? 1.091 -16.019 -14.297 1.00 83.31 298 ILE A O 1
ATOM 2425 N N . ARG A 1 299 ? 3.121 -15.225 -14.801 1.00 84.69 299 ARG A N 1
ATOM 2426 C CA . ARG A 1 299 ? 3.882 -16.371 -14.252 1.00 84.69 299 ARG A CA 1
ATOM 2427 C C . ARG A 1 299 ? 4.793 -15.983 -13.104 1.00 84.69 299 ARG A C 1
ATOM 2429 O O . ARG A 1 299 ? 5.183 -16.826 -12.317 1.00 84.69 299 ARG A O 1
ATOM 2436 N N . ASP A 1 300 ? 5.112 -14.706 -13.048 1.00 89.88 300 ASP A N 1
ATOM 2437 C CA . ASP A 1 300 ? 6.006 -14.049 -12.114 1.00 89.88 300 ASP A CA 1
ATOM 2438 C C . ASP A 1 300 ? 5.226 -13.350 -10.993 1.00 89.88 300 ASP A C 1
ATOM 2440 O O . ASP A 1 300 ? 5.594 -12.274 -10.533 1.00 89.88 300 ASP A O 1
ATOM 2444 N N . TYR A 1 301 ? 4.080 -13.916 -10.615 1.00 87.00 301 TYR A N 1
ATOM 2445 C CA . TYR A 1 301 ? 3.218 -13.360 -9.574 1.00 87.00 301 TYR A CA 1
ATOM 2446 C C . TYR A 1 301 ? 3.611 -13.834 -8.163 1.00 87.00 301 TYR A C 1
ATOM 2448 O O . TYR A 1 301 ? 3.157 -13.259 -7.173 1.00 87.00 301 TYR A O 1
ATOM 2456 N N . GLU A 1 302 ? 4.445 -14.872 -8.081 1.00 88.75 302 GLU A N 1
ATOM 2457 C CA . GLU A 1 302 ? 5.059 -15.394 -6.861 1.00 88.75 302 GLU A CA 1
ATOM 2458 C C . GLU A 1 302 ? 6.522 -14.945 -6.795 1.00 88.75 302 GLU A C 1
ATOM 2460 O O . GLU A 1 302 ? 7.205 -14.839 -7.816 1.00 88.75 302 GLU A O 1
ATOM 2465 N N . LEU A 1 303 ? 6.989 -14.654 -5.582 1.00 91.50 303 LEU A N 1
ATOM 2466 C CA . LEU A 1 303 ? 8.389 -14.361 -5.325 1.00 91.50 303 LEU A CA 1
ATOM 2467 C C . LEU A 1 303 ? 9.100 -15.686 -5.021 1.00 91.50 303 LEU A C 1
ATOM 2469 O O . LEU A 1 303 ? 8.719 -16.384 -4.084 1.00 91.50 303 LEU A O 1
ATOM 2473 N N . ASP A 1 304 ? 10.114 -16.037 -5.813 1.00 91.44 304 ASP A N 1
ATOM 2474 C CA . ASP A 1 304 ? 10.875 -17.275 -5.602 1.00 91.44 304 ASP A CA 1
ATOM 2475 C C . ASP A 1 304 ? 11.622 -17.274 -4.249 1.00 91.44 304 ASP A C 1
ATOM 2477 O O . ASP A 1 304 ? 11.723 -16.259 -3.554 1.00 91.44 304 ASP A O 1
ATOM 2481 N N . ASP A 1 305 ? 12.180 -18.428 -3.874 1.00 91.56 305 ASP A N 1
ATOM 2482 C CA . ASP A 1 305 ? 12.906 -18.647 -2.612 1.00 91.56 305 ASP A CA 1
ATOM 2483 C C . ASP A 1 305 ? 12.065 -18.427 -1.339 1.00 91.56 305 ASP A C 1
ATOM 2485 O O . ASP A 1 305 ? 12.609 -18.242 -0.249 1.00 91.56 305 ASP A O 1
ATOM 2489 N N . GLU A 1 306 ? 10.743 -18.545 -1.444 1.00 94.12 306 GLU A N 1
ATOM 2490 C CA . GLU A 1 306 ? 9.819 -18.533 -0.310 1.00 94.12 306 GLU A CA 1
ATOM 2491 C C . GLU A 1 306 ? 9.076 -19.865 -0.171 1.00 94.12 306 GLU A C 1
ATOM 2493 O O . GLU A 1 306 ? 8.849 -20.589 -1.141 1.00 94.12 306 GLU A O 1
ATOM 2498 N N . VAL A 1 307 ? 8.695 -20.202 1.061 1.00 94.94 307 VAL A N 1
ATOM 2499 C CA . VAL A 1 307 ? 7.818 -21.337 1.360 1.00 94.94 307 VAL A CA 1
ATOM 2500 C C . VAL A 1 307 ? 6.508 -20.838 1.954 1.00 94.94 307 VAL A C 1
ATOM 2502 O O . VAL A 1 307 ? 6.502 -20.039 2.891 1.00 94.94 307 VAL A O 1
ATOM 2505 N N . GLU A 1 308 ? 5.388 -21.316 1.416 1.00 94.75 308 GLU A N 1
ATOM 2506 C CA . GLU A 1 308 ? 4.071 -21.078 2.002 1.00 94.75 308 GLU A CA 1
ATOM 2507 C C . GLU A 1 308 ? 3.934 -21.897 3.293 1.00 94.75 308 GLU A C 1
ATOM 2509 O O . GLU A 1 308 ? 4.044 -23.124 3.289 1.00 94.75 308 GLU A O 1
ATOM 2514 N N . LEU A 1 309 ? 3.716 -21.213 4.414 1.00 95.62 309 LEU A N 1
ATOM 2515 C CA . LEU A 1 309 ? 3.469 -21.829 5.719 1.00 95.62 309 LEU A CA 1
ATOM 2516 C C . LEU A 1 309 ? 1.979 -22.053 5.979 1.00 95.62 309 LEU A C 1
ATOM 2518 O O . LEU A 1 309 ? 1.607 -22.965 6.716 1.00 95.62 309 LEU A O 1
ATOM 2522 N N . PHE A 1 310 ? 1.138 -21.187 5.418 1.00 94.56 310 PHE A N 1
ATOM 2523 C CA . PHE A 1 310 ? -0.306 -21.216 5.590 1.00 94.56 310 PHE A CA 1
ATOM 2524 C C . PHE A 1 310 ? -0.995 -20.540 4.406 1.00 94.56 310 PHE A C 1
ATOM 2526 O O . PHE A 1 310 ? -0.537 -19.493 3.944 1.00 94.56 310 PHE A O 1
ATOM 2533 N N . GLY A 1 311 ? -2.138 -21.094 4.007 1.00 92.56 311 GLY A N 1
ATOM 2534 C CA . GLY A 1 311 ? -3.029 -20.536 3.002 1.00 92.56 311 GLY A CA 1
ATOM 2535 C C . GLY A 1 311 ? -4.479 -20.663 3.455 1.00 92.56 311 GLY A C 1
ATOM 2536 O O . GLY A 1 311 ? -4.911 -21.717 3.925 1.00 92.56 311 GLY A O 1
ATOM 2537 N N . GLY A 1 312 ? -5.235 -19.578 3.327 1.00 91.19 312 GLY A N 1
ATOM 2538 C CA . GLY A 1 312 ? -6.646 -19.520 3.682 1.00 91.19 312 GLY A CA 1
ATOM 2539 C C . GLY A 1 312 ? -7.414 -18.557 2.788 1.00 91.19 312 GLY A C 1
ATOM 2540 O O . GLY A 1 312 ? -6.840 -17.710 2.105 1.00 91.19 312 GLY A O 1
ATOM 2541 N N . GLN A 1 313 ? -8.735 -18.690 2.788 1.00 93.94 313 GLN A N 1
ATOM 2542 C CA . GLN A 1 313 ? -9.620 -17.747 2.114 1.00 93.94 313 GLN A CA 1
ATOM 2543 C C . GLN A 1 313 ? -10.166 -16.747 3.131 1.00 93.94 313 GLN A C 1
ATOM 2545 O O . GLN A 1 313 ? -10.603 -17.144 4.210 1.00 93.94 313 GLN A O 1
ATOM 2550 N N . ILE A 1 314 ? -10.161 -15.468 2.772 1.00 92.44 314 ILE A N 1
ATOM 2551 C CA . ILE A 1 314 ? -10.792 -14.392 3.543 1.00 92.44 314 ILE A CA 1
ATOM 2552 C C . ILE A 1 314 ? -11.739 -13.611 2.633 1.00 92.44 314 ILE A C 1
ATOM 2554 O O . ILE A 1 314 ? -11.587 -13.631 1.411 1.00 92.44 314 ILE A O 1
ATOM 2558 N N . VAL A 1 315 ? -12.728 -12.939 3.213 1.00 90.88 315 VAL A N 1
ATOM 2559 C CA . VAL A 1 315 ? -13.614 -12.026 2.483 1.00 90.88 315 VAL A CA 1
ATOM 2560 C C . VAL A 1 315 ? -13.297 -10.615 2.943 1.00 90.88 315 VAL A C 1
ATOM 2562 O O . VAL A 1 315 ? -13.314 -10.354 4.140 1.00 90.88 315 VAL A O 1
ATOM 2565 N N . ASP A 1 316 ? -13.003 -9.741 1.988 1.00 85.19 316 ASP A N 1
ATOM 2566 C CA . ASP A 1 316 ? -12.677 -8.334 2.221 1.00 85.19 316 ASP A CA 1
ATOM 2567 C C . ASP A 1 316 ? -13.221 -7.506 1.048 1.00 85.19 316 ASP A C 1
ATOM 2569 O O . ASP A 1 316 ? -13.123 -7.943 -0.102 1.00 85.19 316 ASP A O 1
ATOM 2573 N N . ASP A 1 317 ? -13.888 -6.384 1.323 1.00 83.94 317 ASP A N 1
ATOM 2574 C CA . ASP A 1 317 ? -14.550 -5.518 0.325 1.00 83.94 317 ASP A CA 1
ATOM 2575 C C . ASP A 1 317 ? -15.454 -6.241 -0.701 1.00 83.94 317 ASP A C 1
ATOM 2577 O O . ASP A 1 317 ? -15.507 -5.903 -1.884 1.00 83.94 317 ASP A O 1
ATOM 2581 N N . ASN A 1 318 ? -16.207 -7.256 -0.261 1.00 84.25 318 ASN A N 1
ATOM 2582 C CA . ASN A 1 318 ? -17.026 -8.141 -1.114 1.00 84.25 318 ASN A CA 1
ATOM 2583 C C . ASN A 1 318 ? -16.231 -8.982 -2.133 1.00 84.25 318 ASN A C 1
ATOM 2585 O O . ASN A 1 318 ? -16.822 -9.626 -3.006 1.00 84.25 318 ASN A O 1
ATOM 2589 N N . PHE A 1 319 ? -14.907 -9.031 -2.012 1.00 81.62 319 PHE A N 1
ATOM 2590 C CA . PHE A 1 319 ? -14.047 -9.917 -2.780 1.00 81.62 319 PHE A CA 1
ATOM 2591 C C . PHE A 1 319 ? -13.566 -11.077 -1.913 1.00 81.62 319 PHE A C 1
ATOM 2593 O O . PHE A 1 319 ? -13.112 -10.918 -0.780 1.00 81.62 319 PHE A O 1
ATOM 2600 N N . LEU A 1 320 ? -13.630 -12.279 -2.483 1.00 90.00 320 LEU A N 1
ATOM 2601 C CA . LEU A 1 320 ? -12.922 -13.424 -1.933 1.00 90.00 320 LEU A CA 1
ATOM 2602 C C . LEU A 1 320 ? -11.431 -13.227 -2.212 1.00 90.00 320 LEU A C 1
ATOM 2604 O O . LEU A 1 320 ? -11.041 -13.083 -3.372 1.00 90.00 320 LEU A O 1
ATOM 2608 N N . HIS A 1 321 ? -10.613 -13.249 -1.171 1.00 91.19 321 HIS A N 1
ATOM 2609 C CA . HIS A 1 321 ? -9.162 -13.145 -1.232 1.00 91.19 321 HIS A CA 1
ATOM 2610 C C . HIS A 1 321 ? -8.511 -14.448 -0.762 1.00 91.19 321 HIS A C 1
ATOM 2612 O O . HIS A 1 321 ? -9.049 -15.171 0.075 1.00 91.19 321 HIS A O 1
ATOM 2618 N N . ALA A 1 322 ? -7.338 -14.752 -1.308 1.00 91.44 322 ALA A N 1
ATOM 2619 C CA . ALA A 1 322 ? -6.410 -15.715 -0.742 1.00 91.44 322 ALA A CA 1
ATOM 2620 C C . ALA A 1 322 ? -5.448 -14.972 0.193 1.00 91.44 322 ALA A C 1
ATOM 2622 O O . ALA A 1 322 ? -4.688 -14.113 -0.266 1.00 91.44 322 ALA A O 1
ATOM 2623 N N . LEU A 1 323 ? -5.496 -15.310 1.480 1.00 92.81 323 LEU A N 1
ATOM 2624 C CA . LEU A 1 323 ? -4.535 -14.891 2.493 1.00 92.81 323 LEU A CA 1
ATOM 2625 C C . LEU A 1 323 ? -3.467 -15.977 2.629 1.00 92.81 323 LEU A C 1
ATOM 2627 O O . LEU A 1 323 ? -3.792 -17.134 2.898 1.00 92.81 323 LEU A O 1
ATOM 2631 N N . ARG A 1 324 ? -2.200 -15.608 2.457 1.00 92.94 324 ARG A N 1
ATOM 2632 C CA . ARG A 1 324 ? -1.061 -16.527 2.517 1.00 92.94 324 ARG A CA 1
ATOM 2633 C C . ARG A 1 324 ? 0.018 -15.993 3.448 1.00 92.94 324 ARG A C 1
ATOM 2635 O O . ARG A 1 324 ? 0.270 -14.788 3.493 1.00 92.94 324 ARG A O 1
ATOM 2642 N N . ILE A 1 325 ? 0.652 -16.899 4.182 1.00 95.56 325 ILE A N 1
ATOM 2643 C CA . ILE A 1 325 ? 1.820 -16.620 5.017 1.00 95.56 325 ILE A CA 1
ATOM 2644 C C . ILE A 1 325 ? 3.016 -17.276 4.350 1.00 95.56 325 ILE A C 1
ATOM 2646 O O . ILE A 1 325 ? 3.060 -18.499 4.231 1.00 95.56 325 ILE A O 1
ATOM 2650 N N . TYR A 1 326 ? 3.994 -16.469 3.958 1.00 95.38 326 TYR A N 1
ATOM 2651 C CA . TYR A 1 326 ? 5.240 -16.945 3.374 1.00 95.38 326 TYR A CA 1
ATOM 2652 C C . TYR A 1 326 ? 6.390 -16.773 4.344 1.00 95.38 326 TYR A C 1
ATOM 2654 O O . TYR A 1 326 ? 6.423 -15.818 5.121 1.00 95.38 326 TYR A O 1
ATOM 2662 N N . ARG A 1 327 ? 7.352 -17.687 4.264 1.00 95.62 327 ARG A N 1
ATOM 2663 C CA . ARG A 1 327 ? 8.649 -17.560 4.911 1.00 95.62 327 ARG A CA 1
ATOM 2664 C C . ARG A 1 327 ? 9.747 -17.559 3.864 1.00 95.62 327 ARG A C 1
ATOM 2666 O O . ARG A 1 327 ? 9.831 -18.481 3.059 1.00 95.62 327 ARG A O 1
ATOM 2673 N N . ASP A 1 328 ? 10.608 -16.557 3.922 1.00 94.56 328 ASP A N 1
ATOM 2674 C CA . ASP A 1 328 ? 11.788 -16.477 3.076 1.00 94.56 328 ASP A CA 1
ATOM 2675 C C . ASP A 1 328 ? 12.824 -17.531 3.486 1.00 94.56 328 ASP A C 1
ATOM 2677 O O . ASP A 1 328 ? 13.196 -17.631 4.658 1.00 94.56 328 ASP A O 1
ATOM 2681 N N . ASN A 1 329 ? 13.317 -18.317 2.528 1.00 91.75 329 ASN A N 1
ATOM 2682 C CA . ASN A 1 329 ? 14.244 -19.415 2.809 1.00 91.75 329 ASN A CA 1
ATOM 2683 C C . ASN A 1 329 ? 15.645 -18.926 3.211 1.00 91.75 329 ASN A C 1
ATOM 2685 O O . ASN A 1 329 ? 16.371 -19.653 3.889 1.00 91.75 329 ASN A O 1
ATOM 2689 N N . ILE A 1 330 ? 16.037 -17.716 2.796 1.00 88.38 330 ILE A N 1
ATOM 2690 C CA . ILE A 1 330 ? 17.391 -17.186 3.006 1.00 88.38 330 ILE A CA 1
ATOM 2691 C C . ILE A 1 330 ? 17.483 -16.416 4.331 1.00 88.38 330 ILE A C 1
ATOM 2693 O O . ILE A 1 330 ? 18.370 -16.676 5.142 1.00 88.38 330 ILE A O 1
ATOM 2697 N N . SER A 1 331 ? 16.583 -15.460 4.551 1.00 89.75 331 SER A N 1
ATOM 2698 C CA . SER A 1 331 ? 16.547 -14.587 5.732 1.00 89.75 331 SER A CA 1
ATOM 2699 C C . SER A 1 331 ? 15.696 -15.151 6.872 1.00 89.75 331 SER A C 1
ATOM 2701 O O . SER A 1 331 ? 15.882 -14.773 8.027 1.00 89.75 331 SER A O 1
ATOM 2703 N N . GLY A 1 332 ? 14.762 -16.059 6.574 1.00 91.19 332 GLY A N 1
ATOM 2704 C CA . GLY A 1 332 ? 13.818 -16.604 7.547 1.00 91.19 332 GLY A CA 1
ATOM 2705 C C . GLY A 1 332 ? 12.659 -15.672 7.904 1.00 91.19 332 GLY A C 1
ATOM 2706 O O . GLY A 1 332 ? 11.841 -16.070 8.738 1.00 91.19 332 GLY A O 1
ATOM 2707 N N . VAL A 1 333 ? 12.582 -14.480 7.300 1.00 93.50 333 VAL A N 1
ATOM 2708 C CA . VAL A 1 333 ? 11.502 -13.503 7.509 1.00 93.50 333 VAL A CA 1
ATOM 2709 C C . VAL A 1 333 ? 10.163 -14.100 7.112 1.00 93.50 333 VAL A C 1
ATOM 2711 O O . VAL A 1 333 ? 10.071 -14.865 6.155 1.00 93.50 333 VAL A O 1
ATOM 2714 N N . VAL A 1 334 ? 9.122 -13.728 7.851 1.00 94.00 334 VAL A N 1
ATOM 2715 C CA . VAL A 1 334 ? 7.742 -14.115 7.571 1.00 94.00 334 VAL A CA 1
ATOM 2716 C C . VAL A 1 334 ? 6.982 -12.902 7.050 1.00 94.00 334 VAL A C 1
ATOM 2718 O O . VAL A 1 334 ? 7.033 -11.840 7.668 1.00 94.00 334 VAL A O 1
ATOM 2721 N N . ARG A 1 335 ? 6.257 -13.064 5.940 1.00 93.25 335 ARG A N 1
ATOM 2722 C CA . ARG A 1 335 ? 5.382 -12.028 5.377 1.00 93.25 335 ARG A CA 1
ATOM 2723 C C . ARG A 1 335 ? 3.968 -12.548 5.149 1.00 93.25 335 ARG A C 1
ATOM 2725 O O . ARG A 1 335 ? 3.761 -13.714 4.815 1.00 93.25 335 ARG A O 1
ATOM 2732 N N . LEU A 1 336 ? 3.002 -11.647 5.296 1.00 93.56 336 LEU A N 1
ATOM 2733 C CA . LEU A 1 336 ? 1.604 -11.859 4.934 1.00 93.56 336 LEU A CA 1
ATOM 2734 C C . LEU A 1 336 ? 1.364 -11.342 3.512 1.00 93.56 336 LEU A C 1
ATOM 2736 O O . LEU A 1 336 ? 1.871 -10.288 3.132 1.00 93.56 336 LEU A O 1
ATOM 2740 N N . GLN A 1 337 ? 0.578 -12.073 2.729 1.00 92.50 337 GLN A N 1
ATOM 2741 C CA . GLN A 1 337 ? 0.111 -11.649 1.414 1.00 92.50 337 GLN A CA 1
ATOM 2742 C C . GLN A 1 337 ? -1.395 -11.854 1.314 1.00 92.50 337 GLN A C 1
ATOM 2744 O O . GLN A 1 337 ? -1.881 -12.958 1.544 1.00 92.50 337 GLN A O 1
ATOM 2749 N N . ALA A 1 338 ? -2.113 -10.821 0.883 1.00 90.38 338 ALA A N 1
ATOM 2750 C CA . ALA A 1 338 ? -3.493 -10.932 0.432 1.00 90.38 338 ALA A CA 1
ATOM 2751 C C . ALA A 1 338 ? -3.551 -10.700 -1.084 1.00 90.38 338 ALA A C 1
ATOM 2753 O O . ALA A 1 338 ? -2.873 -9.825 -1.621 1.00 90.38 338 ALA A O 1
ATOM 2754 N N . SER A 1 339 ? -4.330 -11.514 -1.793 1.00 88.19 339 SER A N 1
ATOM 2755 C CA . SER A 1 339 ? -4.548 -11.372 -3.239 1.00 88.19 339 SER A CA 1
ATOM 2756 C C . SER A 1 339 ? -5.970 -11.781 -3.595 1.00 88.19 339 SER A C 1
ATOM 2758 O O . SER A 1 339 ? -6.511 -12.699 -2.983 1.00 88.19 339 SER A O 1
ATOM 2760 N N . VAL A 1 340 ? -6.596 -11.122 -4.572 1.00 86.81 340 VAL A N 1
ATOM 2761 C CA . VAL A 1 340 ? -7.959 -11.475 -5.002 1.00 86.81 340 VAL A CA 1
ATOM 2762 C C . VAL A 1 340 ? -7.977 -12.929 -5.486 1.00 86.81 340 VAL A C 1
ATOM 2764 O O . VAL A 1 340 ? -7.198 -13.310 -6.358 1.00 86.81 340 VAL A O 1
ATOM 2767 N N . HIS A 1 341 ? -8.892 -13.745 -4.961 1.00 83.88 341 HIS A N 1
ATOM 2768 C CA . HIS A 1 341 ? -9.051 -15.167 -5.278 1.00 83.88 341 HIS A CA 1
ATOM 2769 C C . HIS A 1 341 ? -9.738 -15.355 -6.646 1.00 83.88 341 HIS A C 1
ATOM 2771 O O . HIS A 1 341 ? -10.851 -15.879 -6.781 1.00 83.88 341 HIS A O 1
ATOM 2777 N N . LYS A 1 342 ? -9.086 -14.875 -7.709 1.00 74.56 342 LYS A N 1
ATOM 2778 C CA . LYS A 1 342 ? -9.592 -14.881 -9.085 1.00 74.56 342 LYS A CA 1
ATOM 2779 C C . LYS A 1 342 ? -8.460 -15.116 -10.088 1.00 74.56 342 LYS A C 1
ATOM 2781 O O . LYS A 1 342 ? -7.315 -14.759 -9.850 1.00 74.56 342 LYS A O 1
ATOM 2786 N N . GLY A 1 343 ? -8.801 -15.703 -11.238 1.00 74.44 343 GLY A N 1
ATOM 2787 C CA . GLY A 1 343 ? -7.844 -15.941 -12.320 1.00 74.44 343 GLY A CA 1
ATOM 2788 C C . GLY A 1 343 ? -6.693 -16.846 -11.883 1.00 74.44 343 GLY A C 1
ATOM 2789 O O . GLY A 1 343 ? -6.926 -17.873 -11.250 1.00 74.44 343 GLY A O 1
ATOM 2790 N N . GLU A 1 344 ? -5.470 -16.442 -12.215 1.00 68.56 344 GLU A N 1
ATOM 2791 C CA . GLU A 1 344 ? -4.222 -17.151 -11.887 1.00 68.56 344 GLU A CA 1
ATOM 2792 C C . GLU A 1 344 ? -3.943 -17.225 -10.378 1.00 68.56 344 GLU A C 1
ATOM 2794 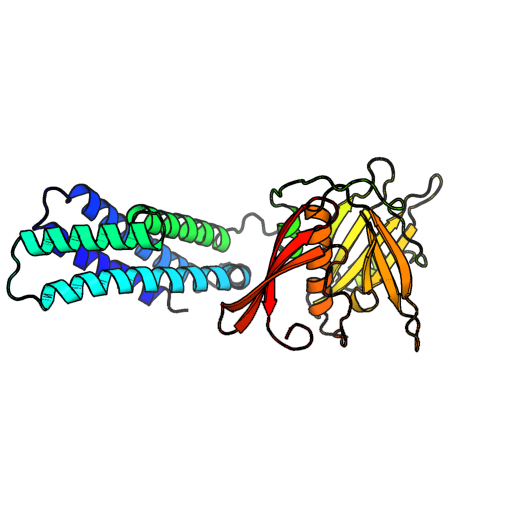O O . GLU A 1 344 ? -3.231 -18.120 -9.938 1.00 68.56 344 GLU A O 1
ATOM 2799 N N . MET A 1 345 ? -4.585 -16.367 -9.578 1.00 68.19 345 MET A N 1
ATOM 2800 C CA . MET A 1 345 ? -4.459 -16.337 -8.115 1.00 68.19 345 MET A CA 1
ATOM 2801 C C . MET A 1 345 ? -5.418 -17.298 -7.386 1.00 68.19 345 MET A C 1
ATOM 2803 O O . MET A 1 345 ? -5.394 -17.368 -6.154 1.00 68.19 345 MET A O 1
ATOM 2807 N N . LYS A 1 346 ? -6.264 -18.047 -8.118 1.00 67.25 346 LYS A N 1
ATOM 2808 C CA . LYS A 1 346 ? -7.092 -19.140 -7.569 1.00 67.25 346 LYS A CA 1
ATOM 2809 C C . LYS A 1 346 ? -6.234 -20.381 -7.310 1.00 67.25 346 LYS A C 1
ATOM 2811 O O . LYS A 1 346 ? -6.257 -21.331 -8.094 1.00 67.25 346 LYS A O 1
ATOM 2816 N N . ARG A 1 347 ? -5.470 -20.357 -6.227 1.00 58.66 347 ARG A N 1
ATOM 2817 C CA . ARG A 1 347 ? -4.766 -21.517 -5.679 1.00 58.66 347 ARG A CA 1
ATOM 2818 C C . ARG A 1 347 ? -4.993 -21.603 -4.189 1.00 58.66 347 ARG A C 1
ATOM 2820 O O . ARG A 1 347 ? -4.979 -20.519 -3.554 1.00 58.66 347 ARG A O 1
#

pLDDT: mean 87.09, std 11.62, range [34.47, 98.5]

Sequence (347 aa):
MALRTSADNAEDVAAGFTIFREPLPEHATEITGLIADLYSISTSLKKLEDLTNDRKYRHNLAAAHPDLELVRTSLKYTLEDIVDFFGDLEERRGPSRDVYKHTWQDLCAFFREESQDSLSTRLAKYKAFLNELEDLLKDQSLGSNFPTDHWARRVFLEEHPTTAIPYIGESSKCLGDAHPGAKRWLYDEGFEELLQLAFNSDSDFRVSLYVREEDHRARILCKSPRTSRSSDYYCLPLNLLEIVRVGSCLQLCRRRRGGYELVLWANLKFSTLEEMVLFFCTFLALRSQDAGRPVERIRDYELDDEVELFGGQIVDDNFLHALRIYRDNISGVVRLQASVHKGEMKR

Radius of gyration: 26.48 Å; chains: 1; bounding box: 72×46×70 Å

Organism: NCBI:txid1220188

Secondary structure (DSSP, 8-state):
--HHHHHHHHHHHHHHHHHHHTT-GGGHHHHHHHHHHHHHHHHHHHHHHHHHHSGGGHHHHHHHHHHHHHHHHHHHHHHHHHHHHHHHHHHSSS--HHHHHHHHHHHHHHHHHHHSS-HHHHHHHHHHHHHHHHHHHH--SSTTT-----HHHHTTTS-----BPP--SPPPEE-SPP-TTHHHHHHHTT-EEEEEEEE-SSS-EEEEEEEETTTTEEEEEEEE--SSSSPEEEEEEGGGEEEEEETTEEEEEEEPTTSSPEEEEEEEE-SBHHHHHHHHHHHHHHHHT-SSS---S----SPTTEEEEEEEEEEETTEEEEEEEEEETTT--EEEEEEESSGGG--